Protein AF-A0A6A4HNC5-F1 (afdb_monomer_lite)

Sequence (186 aa):
MLSTILVDLNLSMVAWSNIDHGLARLWRSLRPVTAITIDMDDECFWYLPPGFVAQDLDKLLRGFKLPHLEFRCSQSPALANIFAIFIPNLPDPVCDISFELDAGPWPYEGWDDWDRVLIKRYERGLLNRVWFRCTSRMMSWDGSSSSSDRTPDRSILDRVRKLLPQSDKAGIIEVDHSRRFLEDRK

Secondary structure (DSSP, 8-state):
-PEEEEEE--TTS--GGGTHHHHHHHHHH--TTEEEEEE---GGGGGS-HHHHHHHHHHHTTT---SEEEEEE---TTHHHHHHHHGGGS-TT--EEEEEEESSPPP-SSHHHHHHHHHHHHHTTS--EEEEEEE-----SSS----TT----THHHHHHHHHSHHHHHTT-EEEE----------

Organism: NCBI:txid1447944

pLDDT: mean 78.74, std 16.85, range [33.0, 98.44]

Radius of gyration: 16.79 Å; chains: 1; bounding box: 38×47×40 Å

Structure (mmCIF, N/CA/C/O backbone):
data_AF-A0A6A4HNC5-F1
#
_entry.id   AF-A0A6A4HNC5-F1
#
loop_
_atom_site.group_PDB
_atom_site.id
_atom_site.type_symbol
_atom_site.label_atom_id
_atom_site.label_alt_id
_atom_site.label_comp_id
_atom_site.label_asym_id
_atom_site.label_entity_id
_atom_site.label_seq_id
_atom_site.pdbx_PDB_ins_code
_atom_site.Cartn_x
_atom_site.Cartn_y
_atom_site.Cartn_z
_atom_site.occupancy
_atom_site.B_iso_or_equiv
_atom_site.auth_seq_id
_atom_site.auth_comp_id
_atom_site.auth_asym_id
_atom_site.auth_atom_id
_atom_site.pdbx_PDB_model_num
ATOM 1 N N . MET A 1 1 ? -17.157 -13.965 7.088 1.00 53.44 1 MET A N 1
ATOM 2 C CA . MET A 1 1 ? -16.712 -13.768 5.692 1.00 53.44 1 MET A CA 1
ATOM 3 C C . MET A 1 1 ? -16.077 -12.395 5.589 1.00 53.44 1 MET A C 1
ATOM 5 O O . MET A 1 1 ? -16.758 -11.420 5.886 1.00 53.44 1 MET A O 1
ATOM 9 N N . LEU A 1 2 ? -14.791 -12.325 5.238 1.00 55.34 2 LEU A N 1
ATOM 10 C CA . LEU A 1 2 ? -14.164 -11.083 4.776 1.00 55.34 2 LEU A CA 1
ATOM 11 C C . LEU A 1 2 ? -14.765 -10.764 3.403 1.00 55.34 2 LEU A C 1
ATOM 13 O O . LEU A 1 2 ? -14.883 -11.660 2.570 1.00 55.34 2 LEU A O 1
ATOM 17 N N . SER A 1 3 ? -15.225 -9.535 3.202 1.00 74.56 3 SER A N 1
ATOM 18 C CA . SER A 1 3 ? -15.652 -9.060 1.883 1.00 74.56 3 SER A CA 1
ATOM 19 C C . SER A 1 3 ? -14.489 -8.273 1.295 1.00 74.56 3 SER A C 1
ATOM 21 O O . SER A 1 3 ? -13.996 -7.364 1.957 1.00 74.56 3 SER A O 1
ATOM 23 N N . THR A 1 4 ? -14.030 -8.630 0.100 1.00 75.94 4 THR A N 1
ATOM 24 C CA . THR A 1 4 ? -12.998 -7.870 -0.617 1.00 75.94 4 THR A CA 1
ATOM 25 C C . THR A 1 4 ? -13.671 -7.076 -1.722 1.00 75.94 4 THR A C 1
ATOM 27 O O . THR A 1 4 ? -14.456 -7.640 -2.485 1.00 75.94 4 THR A O 1
ATOM 30 N N . ILE A 1 5 ? -13.384 -5.779 -1.801 1.00 81.12 5 ILE A N 1
ATOM 31 C CA . ILE A 1 5 ? -13.810 -4.928 -2.912 1.00 81.12 5 ILE A CA 1
ATOM 32 C C . ILE A 1 5 ? -12.554 -4.516 -3.667 1.00 81.12 5 ILE A C 1
ATOM 34 O O . ILE A 1 5 ? -11.644 -3.917 -3.092 1.00 81.12 5 ILE A O 1
ATOM 38 N N . LEU A 1 6 ? -12.525 -4.857 -4.952 1.00 78.25 6 LEU A N 1
ATOM 39 C CA . LEU A 1 6 ? -11.514 -4.386 -5.885 1.00 78.25 6 LEU A CA 1
ATOM 40 C C . LEU A 1 6 ? -11.963 -3.038 -6.445 1.00 78.25 6 LEU A C 1
ATOM 42 O O . LEU A 1 6 ? -13.099 -2.901 -6.904 1.00 78.25 6 LEU A O 1
ATOM 46 N N . VAL A 1 7 ? -11.075 -2.057 -6.381 1.00 77.69 7 VAL A N 1
ATOM 47 C CA . VAL A 1 7 ? -11.296 -0.701 -6.868 1.00 77.69 7 VAL A CA 1
ATOM 48 C C . VAL A 1 7 ? -10.231 -0.432 -7.912 1.00 77.69 7 VAL A C 1
ATOM 50 O O . VAL A 1 7 ? -9.052 -0.312 -7.593 1.00 77.69 7 VAL A O 1
ATOM 53 N N . ASP A 1 8 ? -10.663 -0.390 -9.163 1.00 71.75 8 ASP A N 1
ATOM 54 C CA . ASP A 1 8 ? -9.805 -0.088 -10.301 1.00 71.75 8 ASP A CA 1
ATOM 55 C C . ASP A 1 8 ? -9.620 1.433 -10.405 1.00 71.75 8 ASP A C 1
ATOM 57 O O . ASP A 1 8 ? -10.605 2.173 -10.540 1.00 71.75 8 ASP A O 1
ATOM 61 N N . LEU A 1 9 ? -8.375 1.907 -10.289 1.00 66.06 9 LEU A N 1
ATOM 62 C CA . LEU A 1 9 ? -8.035 3.310 -10.514 1.00 66.06 9 LEU A CA 1
ATOM 63 C C . LEU A 1 9 ? -7.734 3.571 -11.982 1.00 66.06 9 LEU A C 1
ATOM 65 O O . LEU A 1 9 ? -6.616 3.916 -12.355 1.00 66.06 9 LEU A O 1
ATOM 69 N N . ASN A 1 10 ? -8.776 3.529 -12.803 1.00 64.50 10 ASN A N 1
ATOM 70 C CA . ASN A 1 10 ? -8.692 4.077 -14.146 1.00 64.50 10 ASN A CA 1
ATOM 71 C C . ASN A 1 10 ? -8.804 5.614 -14.092 1.00 64.50 10 ASN A C 1
ATOM 73 O O . ASN A 1 10 ? -9.893 6.192 -14.193 1.00 64.50 10 ASN A O 1
ATOM 77 N N . LEU A 1 11 ? -7.664 6.288 -13.903 1.00 58.53 11 LEU A N 1
ATOM 78 C CA . LEU A 1 11 ? -7.579 7.754 -13.881 1.00 58.53 11 LEU A CA 1
ATOM 79 C C . LEU A 1 11 ? -7.795 8.382 -15.265 1.00 58.53 11 LEU A C 1
ATOM 81 O O . LEU A 1 11 ? -8.093 9.574 -15.350 1.00 58.53 11 LEU A O 1
ATOM 85 N N . SER A 1 12 ? -7.680 7.600 -16.343 1.00 54.28 12 SER A N 1
ATOM 86 C CA . SER A 1 12 ? -7.845 8.098 -17.712 1.00 54.28 12 SER A CA 1
ATOM 87 C C . SER A 1 12 ? -9.303 8.425 -18.076 1.00 54.28 12 SER A C 1
ATOM 89 O O . SER A 1 12 ? -9.544 9.231 -18.975 1.00 54.28 12 SER A O 1
ATOM 91 N N . MET A 1 13 ? -10.291 7.852 -17.371 1.00 45.28 13 MET A N 1
ATOM 92 C CA . MET A 1 13 ? -11.705 7.939 -17.772 1.00 45.28 13 MET A CA 1
ATOM 93 C C . MET A 1 13 ? -12.579 8.894 -16.950 1.00 45.28 13 MET A C 1
ATOM 95 O O . MET A 1 13 ? -13.733 9.123 -17.320 1.00 45.28 13 MET A O 1
ATOM 99 N N . VAL A 1 14 ? -12.089 9.476 -15.853 1.00 49.44 14 VAL A N 1
ATOM 100 C CA . VAL A 1 14 ? -12.974 10.172 -14.910 1.00 49.44 14 VAL A CA 1
ATOM 101 C C . VAL A 1 14 ? -12.715 11.677 -14.859 1.00 49.44 14 VAL A C 1
ATOM 103 O O . VAL A 1 14 ? -11.801 12.162 -14.199 1.00 49.44 14 VAL A O 1
ATOM 106 N N . ALA A 1 15 ? -13.637 12.456 -15.428 1.00 53.56 15 ALA A N 1
ATOM 107 C CA . ALA A 1 15 ? -13.894 13.804 -14.934 1.00 53.56 15 ALA A CA 1
ATOM 108 C C . ALA A 1 15 ? -14.464 13.688 -13.504 1.00 53.56 15 ALA A C 1
ATOM 110 O O . ALA A 1 15 ? -15.639 13.371 -13.310 1.00 53.56 15 ALA A O 1
ATOM 111 N N . TRP A 1 16 ? -13.615 13.895 -12.491 1.00 57.25 16 TRP A N 1
ATOM 112 C CA . TRP A 1 16 ? -13.895 13.662 -11.061 1.00 57.25 16 TRP A CA 1
ATOM 113 C C . TRP A 1 16 ? -15.098 14.426 -10.482 1.00 57.25 16 TRP A C 1
ATOM 115 O O . TRP A 1 16 ? -15.498 14.183 -9.347 1.00 57.25 16 TRP A O 1
ATOM 125 N N . SER A 1 17 ? -15.726 15.321 -11.246 1.00 55.66 17 SER A N 1
ATOM 126 C CA . SER A 1 17 ? -16.802 16.195 -10.774 1.00 55.66 17 SER A CA 1
ATOM 127 C C . SER A 1 17 ? -18.067 15.464 -10.299 1.00 55.66 17 SER A C 1
ATOM 129 O O . SER A 1 17 ? -18.810 16.037 -9.510 1.00 55.66 17 SER A O 1
ATOM 131 N N . ASN A 1 18 ? -18.315 14.218 -10.730 1.00 51.84 18 ASN A N 1
ATOM 132 C CA . ASN A 1 18 ? -19.503 13.437 -10.333 1.00 51.84 18 ASN A CA 1
ATOM 133 C C . ASN A 1 18 ? -19.210 12.245 -9.400 1.00 51.84 18 ASN A C 1
ATOM 135 O O . ASN A 1 18 ? -20.143 11.588 -8.935 1.00 51.84 18 ASN A O 1
ATOM 139 N N . ILE A 1 19 ? -17.938 11.951 -9.114 1.00 61.19 19 ILE A N 1
ATOM 140 C CA . ILE A 1 19 ? -17.530 10.746 -8.370 1.00 61.19 19 ILE A CA 1
ATOM 141 C C . ILE A 1 19 ? -17.491 10.972 -6.852 1.00 61.19 19 ILE A C 1
ATOM 143 O O . ILE A 1 19 ? -17.782 10.044 -6.087 1.00 61.19 19 ILE A O 1
ATOM 147 N N . ASP A 1 20 ? -17.241 12.207 -6.410 1.00 63.28 20 ASP A N 1
ATOM 148 C CA . ASP A 1 20 ? -17.063 12.558 -4.995 1.00 63.28 20 ASP A CA 1
ATOM 149 C C . ASP A 1 20 ? -18.218 12.075 -4.096 1.00 63.28 20 ASP A C 1
ATOM 151 O O . ASP A 1 20 ? -17.996 11.597 -2.981 1.00 63.28 20 ASP A O 1
ATOM 155 N N . HIS A 1 21 ? -19.467 12.141 -4.570 1.00 65.31 21 HIS A N 1
ATOM 156 C CA . HIS A 1 21 ? -20.625 11.703 -3.783 1.00 65.31 21 HIS A CA 1
ATOM 157 C C . HIS A 1 21 ? -20.801 10.179 -3.740 1.00 65.31 21 HIS A C 1
ATOM 159 O O . HIS A 1 21 ? -21.227 9.644 -2.712 1.00 65.31 21 HIS A O 1
ATOM 165 N N . GLY A 1 22 ? -20.481 9.480 -4.832 1.00 73.94 22 GLY A N 1
ATOM 166 C CA . GLY A 1 22 ? -20.629 8.028 -4.938 1.00 73.94 22 GLY A CA 1
ATOM 167 C C . GLY A 1 22 ? -19.606 7.287 -4.082 1.00 73.94 22 GLY A C 1
ATOM 168 O O . GLY A 1 22 ? -19.983 6.449 -3.259 1.00 73.94 22 GLY A O 1
ATOM 169 N N . LEU A 1 23 ? -18.328 7.657 -4.202 1.00 78.00 23 LEU A N 1
ATOM 170 C CA . LEU A 1 23 ? -17.243 7.035 -3.440 1.00 78.00 23 LEU A CA 1
ATOM 171 C C . LEU A 1 23 ? -17.332 7.337 -1.948 1.00 78.00 23 LEU A C 1
ATOM 173 O O . LEU A 1 23 ? -17.256 6.423 -1.131 1.00 78.00 23 LEU A O 1
ATOM 177 N N . ALA A 1 24 ? -17.601 8.589 -1.567 1.00 77.19 24 ALA A N 1
ATOM 178 C CA . ALA A 1 24 ? -17.769 8.923 -0.156 1.00 77.19 24 ALA A CA 1
ATOM 179 C C . ALA A 1 24 ? -18.922 8.130 0.487 1.00 77.19 24 ALA A C 1
ATOM 181 O O . ALA A 1 24 ? -18.855 7.760 1.662 1.00 77.19 24 ALA A O 1
ATOM 182 N N . ARG A 1 25 ? -19.992 7.845 -0.272 1.00 80.69 25 ARG A N 1
ATOM 183 C CA . ARG A 1 25 ? -21.091 6.987 0.189 1.00 80.69 25 ARG A CA 1
ATOM 184 C C . ARG A 1 25 ? -20.669 5.520 0.273 1.00 80.69 25 ARG A C 1
ATOM 186 O O . ARG A 1 25 ? -21.015 4.876 1.263 1.00 80.69 25 ARG A O 1
ATOM 193 N N . LEU A 1 26 ? -19.909 5.023 -0.707 1.00 84.00 26 LEU A N 1
ATOM 194 C CA . LEU A 1 26 ? -19.330 3.680 -0.686 1.00 84.00 26 LEU A CA 1
ATOM 195 C C . LEU A 1 26 ? -18.493 3.483 0.580 1.00 84.00 26 LEU A C 1
ATOM 197 O O . LEU A 1 26 ? -18.823 2.607 1.376 1.00 84.00 26 LEU A O 1
ATOM 201 N N . TRP A 1 27 ? -17.509 4.348 0.837 1.00 86.94 27 TRP A N 1
ATOM 202 C CA . TRP A 1 27 ? -16.619 4.253 2.001 1.00 86.94 27 TRP A CA 1
ATOM 203 C C . TRP A 1 27 ? -17.355 4.245 3.333 1.00 86.94 27 TRP A C 1
ATOM 205 O O . TRP A 1 27 ? -17.020 3.463 4.219 1.00 86.94 27 TRP A O 1
ATOM 215 N N . ARG A 1 28 ? -18.411 5.054 3.466 1.00 82.88 28 ARG A N 1
ATOM 216 C CA . ARG A 1 28 ? -19.252 5.065 4.675 1.00 82.88 28 ARG A CA 1
ATOM 217 C C . ARG A 1 28 ? -20.061 3.784 4.865 1.00 82.88 28 ARG A C 1
ATOM 219 O O . ARG A 1 28 ? -20.447 3.493 5.992 1.00 82.88 28 ARG A O 1
ATOM 226 N N . SER A 1 29 ? -20.359 3.060 3.789 1.00 85.00 29 SER A N 1
ATOM 227 C CA . SER A 1 29 ? -21.134 1.815 3.840 1.00 85.00 29 SER A CA 1
ATOM 228 C C . SER A 1 29 ? -20.284 0.578 4.136 1.00 85.00 29 SER A C 1
ATOM 230 O O . SER A 1 29 ? -20.831 -0.477 4.466 1.00 85.00 29 SER A O 1
ATOM 232 N N . LEU A 1 30 ? -18.956 0.697 4.039 1.00 86.00 30 LEU A N 1
ATOM 233 C CA . LEU A 1 30 ? -18.055 -0.427 4.241 1.00 86.00 30 LEU A CA 1
ATOM 234 C C . LEU A 1 30 ? -17.974 -0.827 5.707 1.00 86.00 30 LEU A C 1
ATOM 236 O O . LEU A 1 30 ? -17.872 0.000 6.613 1.00 86.00 30 LEU A O 1
ATOM 240 N N . ARG A 1 31 ? -17.963 -2.138 5.938 1.00 84.81 31 ARG A N 1
ATOM 241 C CA . ARG A 1 31 ? -17.709 -2.689 7.268 1.00 84.81 31 ARG A CA 1
ATOM 242 C C . ARG A 1 31 ? -16.206 -2.645 7.559 1.00 84.81 31 ARG A C 1
ATOM 244 O O . ARG A 1 31 ? -15.432 -2.843 6.625 1.00 84.81 31 ARG A O 1
ATOM 251 N N . PRO A 1 32 ? -15.784 -2.523 8.830 1.00 79.62 32 PRO A N 1
ATOM 252 C CA . PRO A 1 32 ? -14.366 -2.540 9.214 1.00 79.62 32 PRO A CA 1
ATOM 253 C C . PRO A 1 32 ? -13.574 -3.760 8.721 1.00 79.62 32 PRO A C 1
ATOM 255 O O . PRO A 1 32 ? -12.367 -3.688 8.550 1.00 79.62 32 PRO A O 1
ATOM 258 N N . VAL A 1 33 ? -14.261 -4.878 8.481 1.00 79.38 33 VAL A N 1
ATOM 259 C CA . VAL A 1 33 ? -13.681 -6.138 7.987 1.00 79.38 33 VAL A CA 1
ATOM 260 C C . VAL A 1 33 ? -13.565 -6.208 6.458 1.00 79.38 33 VAL A C 1
ATOM 262 O O . VAL A 1 33 ? -13.293 -7.273 5.912 1.00 79.38 33 VAL A O 1
ATOM 265 N N . THR A 1 34 ? -13.855 -5.121 5.746 1.00 84.00 34 THR A N 1
ATOM 266 C CA . THR A 1 34 ? -13.777 -5.098 4.282 1.00 84.00 34 THR A CA 1
ATOM 267 C C . THR A 1 34 ? -12.329 -4.876 3.866 1.00 84.00 34 THR A C 1
ATOM 269 O O . THR A 1 34 ? -11.718 -3.908 4.308 1.00 84.00 34 THR A O 1
ATOM 272 N N . ALA A 1 35 ? -11.785 -5.746 3.020 1.00 83.12 35 ALA A N 1
ATOM 273 C CA . ALA A 1 35 ? -10.488 -5.513 2.392 1.00 83.12 35 ALA A CA 1
ATOM 274 C C . ALA A 1 35 ? -10.693 -4.668 1.131 1.00 83.12 35 ALA A C 1
ATOM 276 O O . ALA A 1 35 ? -11.553 -4.997 0.310 1.00 83.12 35 ALA A O 1
ATOM 277 N N . ILE A 1 36 ? -9.931 -3.584 0.994 1.00 86.69 36 ILE A N 1
ATOM 278 C CA . ILE A 1 36 ? -9.959 -2.721 -0.188 1.00 86.69 36 ILE A CA 1
ATOM 279 C C . ILE A 1 36 ? -8.642 -2.859 -0.918 1.00 86.69 36 ILE A C 1
ATOM 281 O O . ILE A 1 36 ? -7.601 -2.532 -0.353 1.00 86.69 36 ILE A O 1
ATOM 285 N N . THR A 1 37 ? -8.735 -3.329 -2.158 1.00 85.69 37 THR A N 1
ATOM 286 C CA . THR A 1 37 ? -7.606 -3.458 -3.071 1.00 85.69 37 THR A CA 1
ATOM 287 C C . THR A 1 37 ? -7.727 -2.385 -4.135 1.00 85.69 37 THR A C 1
ATOM 289 O O . THR A 1 37 ? -8.723 -2.346 -4.857 1.00 85.69 37 THR A O 1
ATOM 292 N N . ILE A 1 38 ? -6.727 -1.520 -4.219 1.00 83.19 38 ILE A N 1
ATOM 293 C CA . ILE A 1 38 ? -6.576 -0.529 -5.275 1.00 83.19 38 ILE A CA 1
ATOM 294 C C . ILE A 1 38 ? -5.712 -1.147 -6.370 1.00 83.19 38 ILE A C 1
ATOM 296 O O . ILE A 1 38 ? -4.550 -1.460 -6.113 1.00 83.19 38 ILE A O 1
ATOM 300 N N . ASP A 1 39 ? -6.279 -1.330 -7.560 1.00 82.81 39 ASP A N 1
ATOM 301 C CA . ASP A 1 39 ? -5.529 -1.767 -8.740 1.00 82.81 39 ASP A CA 1
ATOM 302 C C . ASP A 1 39 ? -4.867 -0.549 -9.405 1.00 82.81 39 ASP A C 1
ATOM 304 O O . ASP A 1 39 ? -5.543 0.441 -9.695 1.00 82.81 39 ASP A O 1
ATOM 308 N N . MET A 1 40 ? -3.544 -0.596 -9.566 1.00 76.56 40 MET A N 1
ATOM 309 C CA . MET A 1 40 ? -2.708 0.490 -10.095 1.00 76.56 40 MET A CA 1
ATOM 310 C C . MET A 1 40 ? -2.063 0.139 -11.443 1.00 76.56 40 MET A C 1
ATOM 312 O O . MET A 1 40 ? -1.116 0.804 -11.854 1.00 76.56 40 MET A O 1
ATOM 316 N N . ASP A 1 41 ? -2.554 -0.892 -12.131 1.00 74.12 41 ASP A N 1
ATOM 317 C CA . ASP A 1 41 ? -1.979 -1.387 -13.391 1.00 74.12 41 ASP A CA 1
ATOM 318 C C . ASP A 1 41 ? -2.242 -0.487 -14.619 1.00 74.12 41 ASP A C 1
ATOM 320 O O . ASP A 1 41 ? -1.823 -0.817 -15.727 1.00 74.12 41 ASP A O 1
ATOM 324 N N . ASP A 1 42 ? -2.891 0.671 -14.460 1.00 68.50 42 ASP A N 1
ATOM 325 C CA . ASP A 1 42 ? -3.126 1.611 -15.562 1.00 68.50 42 ASP A CA 1
ATOM 326 C C . ASP A 1 42 ? -1.828 2.338 -15.956 1.00 68.50 42 ASP A C 1
ATOM 328 O O . ASP A 1 42 ? -1.278 3.138 -15.193 1.00 68.50 42 ASP A O 1
ATOM 332 N N . GLU A 1 43 ? -1.348 2.098 -17.182 1.00 66.38 43 GLU A N 1
ATOM 333 C CA . GLU A 1 43 ? -0.141 2.731 -17.717 1.00 66.38 43 GLU A CA 1
ATOM 334 C C . GLU A 1 43 ? -0.198 4.264 -17.669 1.00 66.38 43 GLU A C 1
ATOM 336 O O . GLU A 1 43 ? 0.826 4.916 -17.453 1.00 66.38 43 GLU A O 1
ATOM 341 N N . CYS A 1 44 ? -1.391 4.855 -17.800 1.00 64.94 44 CYS A N 1
ATOM 342 C CA . CYS A 1 44 ? -1.568 6.305 -17.758 1.00 64.94 44 CYS A CA 1
ATOM 343 C C . CYS A 1 44 ? -1.217 6.895 -16.386 1.00 64.94 44 CYS A C 1
ATOM 345 O O . CYS A 1 44 ? -0.807 8.056 -16.304 1.00 64.94 44 CYS A O 1
ATOM 347 N N . PHE A 1 45 ? -1.335 6.102 -15.316 1.00 64.50 45 PHE A N 1
ATOM 348 C CA . PHE A 1 45 ? -1.054 6.535 -13.950 1.00 64.50 45 PHE A CA 1
ATOM 349 C C . PHE A 1 45 ? 0.418 6.942 -13.777 1.00 64.50 45 PHE A C 1
ATOM 351 O O . PHE A 1 45 ? 0.721 7.928 -13.102 1.00 64.50 45 PHE A O 1
ATOM 358 N N . TRP A 1 46 ? 1.340 6.232 -14.436 1.00 68.12 46 TRP A N 1
ATOM 359 C CA . TRP A 1 46 ? 2.787 6.424 -14.279 1.00 68.12 46 TRP A CA 1
ATOM 360 C C . TRP A 1 46 ? 3.314 7.732 -14.886 1.00 68.12 46 TRP A C 1
ATOM 362 O O . TRP A 1 46 ? 4.434 8.139 -14.573 1.00 68.12 46 TRP A O 1
ATOM 372 N N . TYR A 1 47 ? 2.524 8.399 -15.733 1.00 71.31 47 TYR A N 1
ATOM 373 C CA . TYR A 1 47 ? 2.932 9.608 -16.458 1.00 71.31 47 TYR A CA 1
ATOM 374 C C . TYR A 1 47 ? 2.329 10.902 -15.899 1.00 71.31 47 TYR A C 1
ATOM 376 O O . TYR A 1 47 ? 2.653 11.992 -16.381 1.00 71.31 47 TYR A O 1
ATOM 384 N N . LEU A 1 48 ? 1.450 10.817 -14.896 1.00 71.38 48 LEU A N 1
ATOM 385 C CA . LEU A 1 48 ? 0.812 12.000 -14.325 1.00 71.38 48 LEU A CA 1
ATOM 386 C C . LEU A 1 48 ? 1.795 12.810 -13.462 1.00 71.38 48 LEU A C 1
ATOM 388 O O . LEU A 1 48 ? 2.570 12.235 -12.693 1.00 71.38 48 LEU A O 1
ATOM 392 N N . PRO A 1 49 ? 1.755 14.157 -13.515 1.00 77.44 49 PRO A N 1
ATOM 393 C CA . PRO A 1 49 ? 2.580 14.968 -12.634 1.00 77.44 49 PRO A CA 1
ATOM 394 C C . PRO A 1 49 ? 2.207 14.732 -11.157 1.00 77.44 49 PRO A C 1
ATOM 396 O O . PRO A 1 49 ? 1.018 14.613 -10.844 1.00 77.44 49 PRO A O 1
ATOM 399 N N . PRO A 1 50 ? 3.175 14.778 -10.220 1.00 74.00 50 PRO A N 1
ATOM 400 C CA . PRO A 1 50 ? 2.948 14.476 -8.802 1.00 74.00 50 PRO A CA 1
ATOM 401 C C . PRO A 1 50 ? 1.772 15.221 -8.155 1.00 74.00 50 PRO A C 1
ATOM 403 O O . PRO A 1 50 ? 1.036 14.660 -7.345 1.00 74.00 50 PRO A O 1
ATOM 406 N N . GLY A 1 51 ? 1.574 16.490 -8.529 1.00 75.69 51 GLY A N 1
ATOM 407 C CA . GLY A 1 51 ? 0.491 17.319 -7.999 1.00 75.69 51 GLY A CA 1
ATOM 408 C C . GLY A 1 51 ? -0.907 16.842 -8.401 1.00 75.69 51 GLY A C 1
ATOM 409 O O . GLY A 1 51 ? -1.834 16.974 -7.607 1.00 75.69 51 GLY A O 1
ATOM 410 N N . PHE A 1 52 ? -1.059 16.255 -9.593 1.00 77.81 52 PHE A N 1
ATOM 411 C CA . PHE A 1 52 ? -2.335 15.690 -10.042 1.00 77.81 52 PHE A CA 1
ATOM 412 C C . PHE A 1 52 ? -2.641 14.390 -9.302 1.00 77.81 52 PHE A C 1
ATOM 414 O O . PHE A 1 52 ? -3.740 14.234 -8.774 1.00 77.81 52 PHE A O 1
ATOM 421 N N . VAL A 1 53 ? -1.636 13.520 -9.161 1.00 75.00 53 VAL A N 1
ATOM 422 C CA . VAL A 1 53 ? -1.761 12.253 -8.426 1.00 75.00 53 VAL A CA 1
ATOM 423 C C . VAL A 1 53 ? -2.222 12.495 -6.987 1.00 75.00 53 VAL A C 1
ATOM 425 O O . VAL A 1 53 ? -3.153 11.846 -6.518 1.00 75.00 53 VAL A O 1
ATOM 428 N N . ALA A 1 54 ? -1.630 13.471 -6.291 1.00 78.12 54 ALA A N 1
ATOM 429 C CA . ALA A 1 54 ? -2.009 13.791 -4.915 1.00 78.12 54 ALA A CA 1
ATOM 430 C C . ALA A 1 54 ? -3.452 14.319 -4.788 1.00 78.12 54 ALA A C 1
ATOM 432 O O . ALA A 1 54 ? -4.162 13.954 -3.851 1.00 78.12 54 ALA A O 1
ATOM 433 N N . GLN A 1 55 ? -3.902 15.164 -5.723 1.00 80.38 55 GLN A N 1
ATOM 434 C CA . GLN A 1 55 ? -5.259 15.724 -5.695 1.00 80.38 55 GLN A CA 1
ATOM 435 C C . GLN A 1 55 ? -6.333 14.676 -5.975 1.00 80.38 55 GLN A C 1
ATOM 437 O O . GLN A 1 55 ? -7.371 14.661 -5.313 1.00 80.38 55 GLN A O 1
ATOM 442 N N . ASP A 1 56 ? -6.102 13.812 -6.957 1.00 78.38 56 ASP A N 1
ATOM 443 C CA . ASP A 1 56 ? -7.050 12.756 -7.299 1.00 78.38 56 ASP A CA 1
ATOM 444 C C . ASP A 1 56 ? -7.095 11.688 -6.211 1.00 78.38 56 ASP A C 1
ATOM 446 O O . ASP A 1 56 ? -8.163 11.171 -5.880 1.00 78.38 56 ASP A O 1
ATOM 450 N N . LEU A 1 57 ? -5.968 11.458 -5.541 1.00 77.62 57 LEU A N 1
ATOM 451 C CA . LEU A 1 57 ? -5.935 10.600 -4.376 1.00 77.62 57 LEU A CA 1
ATOM 452 C C . LEU A 1 57 ? -6.745 11.142 -3.190 1.00 77.62 57 LEU A C 1
ATOM 454 O O . LEU A 1 57 ? -7.492 10.386 -2.564 1.00 77.62 57 LEU A O 1
ATOM 458 N N . ASP A 1 58 ? -6.620 12.434 -2.873 1.00 82.44 58 ASP A N 1
ATOM 459 C CA . ASP A 1 58 ? -7.410 13.050 -1.798 1.00 82.44 58 ASP A CA 1
ATOM 460 C C . ASP A 1 58 ? -8.912 12.865 -2.046 1.00 82.44 58 ASP A C 1
ATOM 462 O O . ASP A 1 58 ? -9.663 12.481 -1.146 1.00 82.44 58 ASP A O 1
ATOM 466 N N . LYS A 1 59 ? -9.349 13.061 -3.296 1.00 82.12 59 LYS A N 1
ATOM 467 C CA . LYS A 1 59 ? -10.742 12.826 -3.691 1.00 82.12 59 LYS A CA 1
ATOM 468 C C . LYS A 1 59 ? -11.121 11.354 -3.558 1.00 82.12 59 LYS A C 1
ATOM 470 O O . LYS A 1 59 ? -12.169 11.059 -2.981 1.00 82.12 59 LYS A O 1
ATOM 475 N N . LEU A 1 60 ? -10.271 10.440 -4.039 1.00 82.44 60 LEU A N 1
ATOM 476 C CA . LEU A 1 60 ? -10.502 8.996 -3.967 1.00 82.44 60 LEU A CA 1
ATOM 477 C C . LEU A 1 60 ? -10.745 8.552 -2.531 1.00 82.44 60 LEU A C 1
ATOM 479 O O . LEU A 1 60 ? -11.714 7.852 -2.256 1.00 82.44 60 LEU A O 1
ATOM 483 N N . LEU A 1 61 ? -9.859 8.949 -1.621 1.00 87.12 61 LEU A N 1
ATOM 484 C CA . LEU A 1 61 ? -9.846 8.477 -0.240 1.00 87.12 61 LEU A CA 1
ATOM 485 C C . LEU A 1 61 ? -10.688 9.349 0.696 1.00 87.12 61 LEU A C 1
ATOM 487 O O . LEU A 1 61 ? -10.724 9.111 1.908 1.00 87.12 61 LEU A O 1
ATOM 491 N N . ARG A 1 62 ? -11.423 10.329 0.161 1.00 86.44 62 ARG A N 1
ATOM 492 C CA . ARG A 1 62 ? -12.273 11.212 0.956 1.00 86.44 62 ARG A CA 1
ATOM 493 C C . ARG A 1 62 ? -13.344 10.420 1.703 1.00 86.44 62 ARG A C 1
ATOM 495 O O . ARG A 1 62 ? -14.325 9.942 1.137 1.00 86.44 62 ARG A O 1
ATOM 502 N N . GLY A 1 63 ? -13.200 10.347 3.025 1.00 87.00 63 GLY A N 1
ATOM 503 C CA . GLY A 1 63 ? -14.118 9.614 3.899 1.00 87.00 63 GLY A CA 1
ATOM 504 C C . GLY A 1 63 ? -13.787 8.130 4.069 1.00 87.00 63 GLY A C 1
ATOM 505 O O . GLY A 1 63 ? -14.589 7.417 4.675 1.00 87.00 63 GLY A O 1
ATOM 506 N N . PHE A 1 64 ? -12.626 7.679 3.587 1.00 90.12 64 PHE A N 1
ATOM 507 C CA . PHE A 1 64 ? -12.079 6.361 3.886 1.00 90.12 64 PHE A CA 1
ATOM 508 C C . PHE A 1 64 ? -11.745 6.246 5.381 1.00 90.12 64 PHE A C 1
ATOM 510 O O . PHE A 1 64 ? -11.163 7.154 5.976 1.00 90.12 64 PHE A O 1
ATOM 517 N N . LYS A 1 65 ? -12.159 5.140 6.011 1.00 91.38 65 LYS A N 1
ATOM 518 C CA . LYS A 1 65 ? -12.041 4.924 7.469 1.00 91.38 65 LYS A CA 1
ATOM 519 C C . LYS A 1 65 ? -11.499 3.551 7.852 1.00 91.38 65 LYS A C 1
ATOM 521 O O . LYS A 1 65 ? -11.496 3.211 9.033 1.00 91.38 65 LYS A O 1
ATOM 526 N N . LEU A 1 66 ? -11.122 2.735 6.873 1.00 91.50 66 LEU A N 1
ATOM 527 C CA . LEU A 1 66 ? -10.643 1.389 7.153 1.00 91.50 66 LEU A CA 1
ATOM 528 C C . LEU A 1 66 ? -9.173 1.441 7.579 1.00 91.50 66 LEU A C 1
ATOM 530 O O . LEU A 1 66 ? -8.430 2.282 7.073 1.00 91.50 66 LEU A O 1
ATOM 534 N N . PRO A 1 67 ? -8.754 0.558 8.500 1.00 93.81 67 PRO A N 1
ATOM 535 C CA . PRO A 1 67 ? -7.378 0.545 8.973 1.00 93.81 67 PRO A CA 1
ATOM 536 C C . PRO A 1 67 ? -6.404 -0.003 7.935 1.00 93.81 67 PRO A C 1
ATOM 538 O O . PRO A 1 67 ? -5.239 0.382 7.922 1.00 93.81 67 PRO A O 1
ATOM 541 N N . HIS A 1 68 ? -6.901 -0.888 7.069 1.00 93.31 68 HIS A N 1
ATOM 542 C CA . HIS A 1 68 ? -6.114 -1.612 6.091 1.00 93.31 68 HIS A CA 1
ATOM 543 C C . HIS A 1 68 ? -6.414 -1.143 4.671 1.00 93.31 68 HIS A C 1
ATOM 545 O O . HIS A 1 68 ? -7.584 -1.040 4.285 1.00 93.31 68 HIS A O 1
ATOM 551 N N . LEU A 1 69 ? -5.357 -0.934 3.894 1.00 93.12 69 LEU A N 1
ATOM 552 C CA . LEU A 1 69 ? -5.434 -0.683 2.463 1.00 93.12 69 LEU A CA 1
ATOM 553 C C . LEU A 1 69 ? -4.429 -1.565 1.728 1.00 93.12 69 LEU A C 1
ATOM 555 O O . LEU A 1 69 ? -3.275 -1.687 2.138 1.00 93.12 69 LEU A O 1
ATOM 559 N N . GLU A 1 70 ? -4.885 -2.176 0.646 1.00 92.88 70 GLU A N 1
ATOM 560 C CA . GLU A 1 70 ? -4.081 -3.036 -0.204 1.00 92.88 70 GLU A CA 1
ATOM 561 C C . GLU A 1 70 ? -3.895 -2.377 -1.569 1.00 92.88 70 GLU A C 1
ATOM 563 O O . GLU A 1 70 ? -4.852 -1.897 -2.173 1.00 92.88 70 GLU A O 1
ATOM 568 N N . PHE A 1 71 ? -2.666 -2.376 -2.062 1.00 90.56 71 PHE A N 1
ATOM 569 C CA . PHE A 1 71 ? -2.320 -1.967 -3.413 1.00 90.56 71 PHE A CA 1
ATOM 570 C C . PHE A 1 71 ? -1.967 -3.192 -4.218 1.00 90.56 71 PHE A C 1
ATOM 572 O O . PHE A 1 71 ? -1.185 -4.031 -3.773 1.00 90.56 71 PHE A O 1
ATOM 579 N N . ARG A 1 72 ? -2.525 -3.274 -5.414 1.00 87.94 72 ARG A N 1
ATOM 580 C CA . ARG A 1 72 ? -2.141 -4.247 -6.414 1.00 87.94 72 ARG A CA 1
ATOM 581 C C . ARG A 1 72 ? -1.505 -3.494 -7.564 1.00 87.94 72 ARG A C 1
ATOM 583 O O . ARG A 1 72 ? -2.095 -2.557 -8.089 1.00 87.94 72 ARG A O 1
ATOM 590 N N . CYS A 1 73 ? -0.269 -3.855 -7.862 1.00 83.44 73 CYS A N 1
ATOM 591 C CA . CYS A 1 73 ? 0.556 -3.088 -8.772 1.00 83.44 73 CYS A CA 1
ATOM 592 C C . CYS A 1 73 ? 1.544 -3.987 -9.512 1.00 83.44 73 CYS A C 1
ATOM 594 O O . CYS A 1 73 ? 2.326 -4.739 -8.920 1.00 83.44 73 CYS A O 1
ATOM 596 N N . SER A 1 74 ? 1.543 -3.811 -10.821 1.00 79.69 74 SER A N 1
ATOM 597 C CA . SER A 1 74 ? 2.557 -4.247 -11.752 1.00 79.69 74 SER A CA 1
ATOM 598 C C . SER A 1 74 ? 3.852 -3.514 -11.458 1.00 79.69 74 SER A C 1
ATOM 600 O O . SER A 1 74 ? 3.892 -2.403 -10.915 1.00 79.69 74 SER A O 1
ATOM 602 N N . GLN A 1 7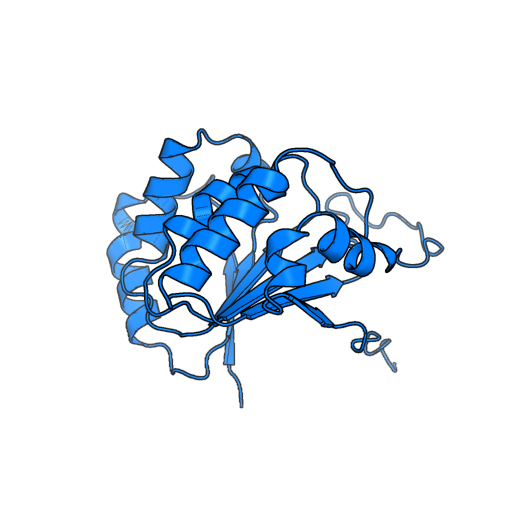5 ? 4.954 -4.137 -11.841 1.00 76.25 75 GLN A N 1
ATOM 603 C CA . GLN A 1 75 ? 6.244 -3.490 -11.714 1.00 76.25 75 GLN A CA 1
ATOM 604 C C . GLN A 1 75 ? 6.371 -2.357 -12.731 1.00 76.25 75 GLN A C 1
ATOM 606 O O . GLN A 1 75 ? 6.301 -2.581 -13.936 1.00 76.25 75 GLN A O 1
ATOM 611 N N . SER A 1 76 ? 6.612 -1.147 -12.233 1.00 77.19 76 SER A N 1
ATOM 612 C CA . SER A 1 76 ? 6.834 0.046 -13.047 1.00 77.19 76 SER A CA 1
ATOM 613 C C . SER A 1 76 ? 8.009 0.855 -12.496 1.00 77.19 76 SER A C 1
ATOM 615 O O . SER A 1 76 ? 8.125 0.985 -11.273 1.00 77.19 76 SER A O 1
ATOM 617 N N . PRO A 1 77 ? 8.866 1.452 -13.353 1.00 75.62 77 PRO A N 1
ATOM 618 C CA . PRO A 1 77 ? 9.897 2.412 -12.941 1.00 75.62 77 PRO A CA 1
ATOM 619 C C . PRO A 1 77 ? 9.402 3.545 -12.050 1.00 75.62 77 PRO A C 1
ATOM 621 O O . PRO A 1 77 ? 10.154 4.048 -11.222 1.00 75.62 77 PRO A O 1
ATOM 624 N N . ALA A 1 78 ? 8.131 3.914 -12.175 1.00 81.25 78 ALA A N 1
ATOM 625 C CA . ALA A 1 78 ? 7.536 4.989 -11.399 1.00 81.25 78 ALA A CA 1
ATOM 626 C C . ALA A 1 78 ? 6.907 4.525 -10.069 1.00 81.25 78 ALA A C 1
ATOM 628 O O . ALA A 1 78 ? 6.466 5.373 -9.294 1.00 81.25 78 ALA A O 1
ATOM 629 N N . LEU A 1 79 ? 6.897 3.219 -9.768 1.00 84.50 79 LEU A N 1
ATOM 630 C CA . LEU A 1 79 ? 6.216 2.645 -8.600 1.00 84.50 79 LEU A CA 1
ATOM 631 C C . LEU A 1 79 ? 6.645 3.293 -7.278 1.00 84.50 79 LEU A C 1
ATOM 633 O O . LEU A 1 79 ? 5.808 3.798 -6.529 1.00 84.50 79 LEU A O 1
ATOM 637 N N . ALA A 1 80 ? 7.952 3.317 -7.010 1.00 88.31 80 ALA A N 1
ATOM 638 C CA . ALA A 1 80 ? 8.481 3.859 -5.763 1.00 88.31 80 ALA A CA 1
ATOM 639 C C . ALA A 1 80 ? 8.201 5.365 -5.629 1.00 88.31 80 ALA A C 1
ATOM 641 O O . ALA A 1 80 ? 7.760 5.821 -4.576 1.00 88.31 80 ALA A O 1
ATOM 642 N N . ASN A 1 81 ? 8.364 6.122 -6.719 1.00 86.69 81 ASN A N 1
ATOM 643 C CA . ASN A 1 81 ? 8.070 7.558 -6.754 1.00 86.69 81 ASN A CA 1
ATOM 644 C C . ASN A 1 81 ? 6.596 7.848 -6.454 1.00 86.69 81 ASN A C 1
ATOM 646 O O . ASN A 1 81 ? 6.267 8.782 -5.724 1.00 86.69 81 ASN A O 1
ATOM 650 N N . ILE A 1 82 ? 5.698 7.027 -6.987 1.00 85.62 82 ILE A N 1
ATOM 651 C CA . ILE A 1 82 ? 4.268 7.165 -6.744 1.00 85.62 82 ILE A CA 1
ATOM 652 C C . ILE A 1 82 ? 3.919 6.885 -5.298 1.00 85.62 82 ILE A C 1
ATOM 654 O O . ILE A 1 82 ? 3.210 7.685 -4.692 1.00 85.62 82 ILE A O 1
ATOM 658 N N . PHE A 1 83 ? 4.448 5.818 -4.703 1.00 90.44 83 PHE A N 1
ATOM 659 C CA . PHE A 1 83 ? 4.181 5.563 -3.293 1.00 90.44 83 PHE A CA 1
ATOM 660 C C . PHE A 1 83 ? 4.848 6.591 -2.377 1.00 90.44 83 PHE A C 1
ATOM 662 O O . PHE A 1 83 ? 4.260 6.951 -1.355 1.00 90.44 83 PHE A O 1
ATOM 669 N N . ALA A 1 84 ? 5.979 7.176 -2.779 1.00 92.00 84 ALA A N 1
ATOM 670 C CA . ALA A 1 84 ? 6.553 8.328 -2.090 1.00 92.00 84 ALA A CA 1
ATOM 671 C C . ALA A 1 84 ? 5.578 9.526 -2.031 1.00 92.00 84 ALA A C 1
ATOM 673 O O . ALA A 1 84 ? 5.539 10.248 -1.035 1.00 92.00 84 ALA A O 1
ATOM 674 N N . ILE A 1 85 ? 4.733 9.710 -3.051 1.00 88.44 85 ILE A N 1
ATOM 675 C CA . ILE A 1 85 ? 3.684 10.745 -3.082 1.00 88.44 85 ILE A CA 1
ATOM 676 C C . ILE A 1 85 ? 2.417 10.281 -2.350 1.00 88.44 85 ILE A C 1
ATOM 678 O O . ILE A 1 85 ? 1.767 11.065 -1.656 1.00 88.44 85 ILE A O 1
ATOM 682 N N . PHE A 1 86 ? 2.056 9.010 -2.491 1.00 87.25 86 PHE A N 1
ATOM 683 C CA . PHE A 1 86 ? 0.792 8.451 -2.018 1.00 87.25 86 PHE A CA 1
ATOM 684 C C . PHE A 1 86 ? 0.742 8.327 -0.494 1.00 87.25 86 PHE A C 1
ATOM 686 O O . PHE A 1 86 ? -0.194 8.787 0.159 1.00 87.25 86 PHE A O 1
ATOM 693 N N . ILE A 1 87 ? 1.777 7.721 0.089 1.00 93.56 87 ILE A N 1
ATOM 694 C CA . ILE A 1 87 ? 1.825 7.333 1.502 1.00 93.56 87 ILE A CA 1
ATOM 695 C C . ILE A 1 87 ? 1.667 8.524 2.465 1.00 93.56 87 ILE A C 1
ATOM 697 O O . ILE A 1 87 ? 0.922 8.397 3.447 1.00 93.56 87 ILE A O 1
ATOM 701 N N . PRO A 1 88 ? 2.290 9.696 2.226 1.00 92.50 88 PRO A N 1
ATOM 702 C CA . PRO A 1 88 ? 2.074 10.872 3.068 1.00 92.50 88 PRO A CA 1
ATOM 703 C C . PRO A 1 88 ? 0.623 11.359 3.107 1.00 92.50 88 PRO A C 1
ATOM 705 O O . PRO A 1 88 ? 0.213 11.918 4.123 1.00 92.50 88 PRO A O 1
ATOM 708 N N . ASN A 1 89 ? -0.126 11.155 2.020 1.00 90.44 89 ASN A N 1
ATOM 709 C CA . ASN A 1 89 ? -1.485 11.669 1.827 1.00 90.44 89 ASN A CA 1
ATOM 710 C C . ASN A 1 89 ? -2.575 10.659 2.214 1.00 90.44 89 ASN A C 1
ATOM 712 O O . ASN A 1 89 ? -3.763 10.961 2.128 1.00 90.44 89 ASN A O 1
ATOM 716 N N . LEU A 1 90 ? -2.191 9.462 2.665 1.00 92.62 90 LEU A N 1
ATOM 717 C CA . LEU A 1 90 ? -3.137 8.483 3.180 1.00 92.62 90 LEU A CA 1
ATOM 718 C C . LEU A 1 90 ? -3.894 9.024 4.405 1.00 92.62 90 LEU A C 1
ATOM 720 O O . LEU A 1 90 ? -3.244 9.541 5.324 1.00 92.62 90 LEU A O 1
ATOM 724 N N . PRO A 1 91 ? -5.223 8.824 4.485 1.00 93.31 91 PRO A N 1
ATOM 725 C CA . PRO A 1 91 ? -6.011 9.184 5.658 1.00 93.31 91 PRO A CA 1
ATOM 726 C C . PRO A 1 91 ? -5.444 8.577 6.942 1.00 93.31 91 PRO A C 1
ATOM 728 O O . PRO A 1 91 ? -4.958 7.446 6.931 1.00 93.31 91 PRO A O 1
ATOM 731 N N . ASP A 1 92 ? -5.550 9.297 8.057 1.00 95.56 92 ASP A N 1
ATOM 732 C CA . ASP A 1 92 ? -5.025 8.865 9.362 1.00 95.56 92 ASP A CA 1
ATOM 733 C C . ASP A 1 92 ? -5.467 7.457 9.803 1.00 95.56 92 ASP A C 1
ATOM 735 O O . ASP A 1 92 ? -4.636 6.742 10.362 1.00 95.56 92 ASP A O 1
ATOM 739 N N . PRO A 1 93 ? -6.712 6.996 9.541 1.00 94.69 93 PRO A N 1
ATOM 740 C CA . PRO A 1 93 ? -7.108 5.639 9.899 1.00 94.69 93 PRO A CA 1
ATOM 741 C C . PRO A 1 93 ? -6.263 4.551 9.233 1.00 94.69 93 PRO A C 1
ATOM 743 O O . PRO A 1 93 ? -6.153 3.476 9.807 1.00 94.69 93 PRO A O 1
ATOM 746 N N . VAL A 1 94 ? -5.677 4.810 8.056 1.00 94.75 94 VAL A N 1
ATOM 747 C CA . VAL A 1 94 ? -4.885 3.827 7.305 1.00 94.75 94 VAL A CA 1
ATOM 748 C C . VAL A 1 94 ? -3.537 3.631 7.988 1.00 94.75 94 VAL A C 1
ATOM 750 O O . VAL A 1 94 ? -2.585 4.373 7.738 1.00 94.75 94 VAL A O 1
ATOM 753 N N . CYS A 1 95 ? -3.478 2.633 8.863 1.00 95.94 95 CYS A N 1
ATOM 754 C CA . CYS A 1 95 ? -2.304 2.284 9.656 1.00 95.94 95 CYS A CA 1
ATOM 755 C C . CYS A 1 95 ? -1.654 0.967 9.218 1.00 95.94 95 CYS A C 1
ATOM 757 O O . CYS A 1 95 ? -0.547 0.658 9.646 1.00 95.94 95 CYS A O 1
ATOM 759 N N . ASP A 1 96 ? -2.314 0.219 8.341 1.00 96.19 96 ASP A N 1
ATOM 760 C CA . ASP A 1 96 ? -1.894 -1.083 7.849 1.00 96.19 96 ASP A CA 1
ATOM 761 C C . ASP A 1 96 ? -1.901 -1.045 6.313 1.00 96.19 96 ASP A C 1
ATOM 763 O O . ASP A 1 96 ? -2.946 -0.812 5.704 1.00 96.19 96 ASP A O 1
ATOM 767 N N . ILE A 1 97 ? -0.753 -1.274 5.668 1.00 96.06 97 ILE A N 1
ATOM 768 C CA . ILE A 1 97 ? -0.635 -1.152 4.204 1.00 96.06 97 ILE A CA 1
ATOM 769 C C . ILE A 1 97 ? -0.073 -2.431 3.606 1.00 96.06 97 ILE A C 1
ATOM 771 O O . ILE A 1 97 ? 0.988 -2.878 4.024 1.00 96.06 97 ILE A O 1
ATOM 775 N N . SER A 1 98 ? -0.737 -3.013 2.611 1.00 94.88 98 SER A N 1
ATOM 776 C CA . SER A 1 98 ? -0.202 -4.165 1.881 1.00 94.88 98 SER A CA 1
ATOM 777 C C . SER A 1 98 ? 0.032 -3.860 0.404 1.00 94.88 98 SER A C 1
ATOM 779 O O . SER A 1 98 ? -0.716 -3.111 -0.214 1.00 94.88 98 SER A O 1
ATOM 781 N N . PHE A 1 99 ? 1.081 -4.454 -0.155 1.00 93.12 99 PHE A N 1
ATOM 782 C CA . PHE A 1 99 ? 1.454 -4.361 -1.560 1.00 93.12 99 PHE A CA 1
ATOM 783 C C . PHE A 1 99 ? 1.492 -5.759 -2.163 1.00 93.12 99 PHE A C 1
ATOM 785 O O . PHE A 1 99 ? 2.271 -6.611 -1.730 1.00 93.12 99 PHE A O 1
ATOM 792 N N . GLU A 1 100 ? 0.657 -5.989 -3.169 1.00 91.00 100 GLU A N 1
ATOM 793 C CA . GLU A 1 100 ? 0.758 -7.108 -4.093 1.00 91.00 100 GLU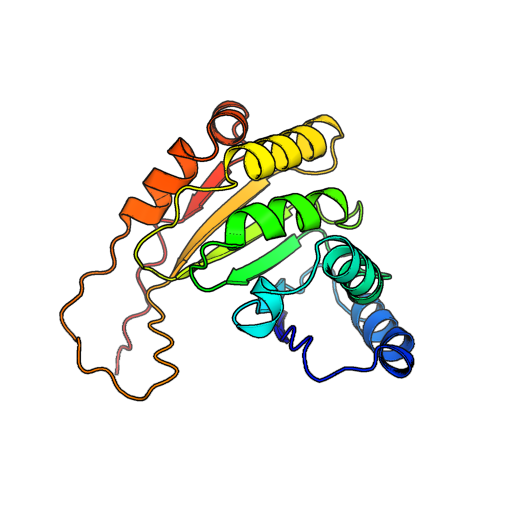 A CA 1
ATOM 794 C C . GLU A 1 100 ? 1.557 -6.681 -5.318 1.00 91.00 100 GLU A C 1
ATOM 796 O O . GLU A 1 100 ? 1.130 -5.809 -6.074 1.00 91.00 100 GLU A O 1
ATOM 801 N N . LEU A 1 101 ? 2.718 -7.309 -5.482 1.00 87.38 101 LEU A N 1
ATOM 802 C CA . LEU A 1 101 ? 3.687 -7.004 -6.523 1.00 87.38 101 LEU A CA 1
ATOM 803 C C . LEU A 1 101 ? 3.789 -8.168 -7.50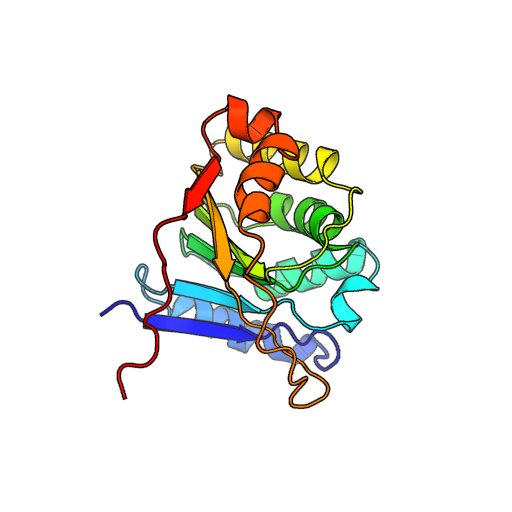4 1.00 87.38 101 LEU A C 1
ATOM 805 O O . LEU A 1 101 ? 3.981 -9.318 -7.092 1.00 87.38 101 LEU A O 1
ATOM 809 N N . ASP A 1 102 ? 3.750 -7.869 -8.795 1.00 82.50 102 ASP A N 1
ATOM 810 C CA . ASP A 1 102 ? 3.992 -8.885 -9.816 1.00 82.50 102 ASP A CA 1
ATOM 811 C C . ASP A 1 102 ? 5.457 -9.344 -9.828 1.00 82.50 102 ASP A C 1
ATOM 813 O O . ASP A 1 102 ? 6.384 -8.591 -9.515 1.00 82.50 102 ASP A O 1
ATOM 817 N N . ALA A 1 103 ? 5.687 -10.609 -10.182 1.00 73.44 103 ALA A N 1
ATOM 818 C CA . ALA A 1 103 ? 7.026 -11.172 -10.340 1.00 73.44 103 ALA A CA 1
ATOM 819 C C . ALA A 1 103 ? 7.668 -10.716 -11.668 1.00 73.44 103 ALA A C 1
ATOM 821 O O . ALA A 1 103 ? 7.272 -11.161 -12.743 1.00 73.44 103 ALA A O 1
ATOM 822 N N . GLY A 1 104 ? 8.697 -9.870 -11.600 1.00 70.75 104 GLY A N 1
ATOM 823 C CA . GLY A 1 104 ? 9.377 -9.302 -12.770 1.00 70.75 104 GLY A CA 1
ATOM 824 C C . GLY A 1 104 ? 10.702 -8.577 -12.455 1.00 70.75 104 GLY A C 1
ATOM 825 O O . GLY A 1 104 ? 11.153 -8.581 -11.299 1.00 70.75 104 GLY A O 1
ATOM 826 N N . PRO A 1 105 ? 11.343 -7.969 -13.474 1.00 66.81 105 PRO A N 1
ATOM 827 C CA . PRO A 1 105 ? 12.556 -7.167 -13.328 1.00 66.81 105 PRO A CA 1
ATOM 828 C C . PRO A 1 105 ? 12.293 -5.783 -12.710 1.00 66.81 105 PRO A C 1
ATOM 830 O O . PRO A 1 105 ? 11.495 -4.995 -13.209 1.00 66.81 105 PRO A O 1
ATOM 833 N N . TRP A 1 106 ? 13.053 -5.458 -11.662 1.00 68.62 106 TRP A N 1
ATOM 834 C CA . TRP A 1 106 ? 12.826 -4.262 -10.857 1.00 68.62 106 TRP A CA 1
ATOM 835 C C . TRP A 1 106 ? 13.583 -3.020 -11.328 1.00 68.62 106 TRP A C 1
ATOM 837 O O . TRP A 1 106 ? 14.783 -3.102 -11.602 1.00 68.62 106 TRP A O 1
ATOM 847 N N . PRO A 1 107 ? 12.928 -1.853 -11.299 1.00 68.12 107 PRO A N 1
ATOM 848 C CA . PRO A 1 107 ? 13.587 -0.561 -11.395 1.00 68.12 107 PRO A CA 1
ATOM 849 C C . PRO A 1 107 ? 14.213 -0.141 -10.055 1.00 68.12 107 PRO A C 1
ATOM 851 O O . PRO A 1 107 ? 13.677 -0.414 -8.978 1.00 68.12 107 PRO A O 1
ATOM 854 N N . TYR A 1 108 ? 15.353 0.547 -10.131 1.00 69.88 108 TYR A N 1
ATOM 855 C CA . TYR A 1 108 ? 16.197 0.881 -8.976 1.00 69.88 108 TYR A CA 1
ATOM 856 C C . TYR A 1 108 ? 15.961 2.283 -8.391 1.00 69.88 108 TYR A C 1
ATOM 858 O O . TYR A 1 108 ? 16.567 2.626 -7.381 1.00 69.88 108 TYR A O 1
ATOM 866 N N . GLU A 1 109 ? 15.106 3.104 -8.996 1.00 80.69 109 GLU A N 1
ATOM 867 C CA . GLU A 1 109 ? 14.978 4.525 -8.645 1.00 80.69 109 GLU A CA 1
ATOM 868 C C . GLU A 1 109 ? 13.814 4.794 -7.675 1.00 80.69 109 GLU A C 1
ATOM 870 O O . GLU A 1 109 ? 12.814 4.080 -7.676 1.00 80.69 109 GLU A O 1
ATOM 875 N N . GLY A 1 110 ? 13.944 5.829 -6.836 1.00 84.31 110 GLY A N 1
ATOM 876 C CA . GLY A 1 110 ? 12.856 6.343 -5.983 1.00 84.31 110 GLY A CA 1
ATOM 877 C C . GLY A 1 110 ? 12.625 5.625 -4.647 1.00 84.31 110 GLY A C 1
ATOM 878 O O . GLY A 1 110 ? 11.816 6.077 -3.837 1.00 84.31 110 GLY A O 1
ATOM 879 N N . TRP A 1 111 ? 13.335 4.528 -4.381 1.00 91.50 111 TRP A N 1
ATOM 880 C CA . TRP A 1 111 ? 13.157 3.720 -3.167 1.00 91.50 111 TRP A CA 1
ATOM 881 C C . TRP A 1 111 ? 13.511 4.447 -1.876 1.00 91.50 111 TRP A C 1
ATOM 883 O O . TRP A 1 111 ? 12.791 4.306 -0.892 1.00 91.50 111 TRP A O 1
ATOM 893 N N . ASP A 1 112 ? 14.560 5.268 -1.893 1.00 94.75 112 ASP A N 1
ATOM 894 C CA . ASP A 1 112 ? 14.981 6.033 -0.716 1.00 94.75 112 ASP A CA 1
ATOM 895 C C . ASP A 1 112 ? 13.887 6.999 -0.245 1.00 94.75 112 ASP A C 1
ATOM 897 O O . ASP A 1 112 ? 13.670 7.177 0.956 1.00 94.75 112 ASP A O 1
ATOM 901 N N . ASP A 1 113 ? 13.168 7.620 -1.183 1.00 94.81 113 ASP A N 1
ATOM 902 C CA . ASP A 1 113 ? 12.075 8.528 -0.850 1.00 94.81 113 ASP A CA 1
ATOM 903 C C . ASP A 1 113 ? 10.840 7.769 -0.376 1.00 94.81 113 ASP A C 1
ATOM 905 O O . ASP A 1 113 ? 10.193 8.210 0.578 1.00 94.81 113 ASP A O 1
ATOM 909 N N . TRP A 1 114 ? 10.556 6.598 -0.954 1.00 94.94 114 TRP A N 1
ATOM 910 C CA . TRP A 1 114 ? 9.512 5.712 -0.443 1.00 94.94 114 TRP A CA 1
ATOM 911 C C . TRP A 1 114 ? 9.811 5.262 0.999 1.00 94.94 114 TRP A C 1
ATOM 913 O O . TRP A 1 114 ? 8.966 5.415 1.884 1.00 94.94 114 TRP A O 1
ATOM 923 N N . ASP A 1 115 ? 11.031 4.799 1.272 1.00 97.31 115 ASP A N 1
ATOM 924 C CA . ASP A 1 115 ? 11.476 4.397 2.610 1.00 97.31 115 ASP A CA 1
ATOM 925 C C . ASP A 1 115 ? 11.338 5.552 3.613 1.00 97.31 115 ASP A C 1
ATOM 927 O O . ASP A 1 115 ? 10.760 5.406 4.694 1.00 97.31 115 ASP A O 1
ATOM 931 N N . ARG A 1 116 ? 11.774 6.754 3.216 1.00 97.94 116 ARG A N 1
ATOM 932 C CA . ARG A 1 116 ? 11.680 7.963 4.041 1.00 97.94 116 ARG A CA 1
ATOM 933 C C . ARG A 1 116 ? 10.240 8.306 4.412 1.00 97.94 116 ARG A C 1
ATOM 935 O O . ARG A 1 116 ? 9.984 8.698 5.553 1.00 97.94 116 ARG A O 1
ATOM 942 N N . VAL A 1 117 ? 9.291 8.204 3.478 1.00 97.31 117 VAL A N 1
ATOM 943 C CA . VAL A 1 117 ? 7.891 8.543 3.782 1.00 97.31 117 VAL A CA 1
ATOM 944 C C . VAL A 1 117 ? 7.201 7.488 4.636 1.00 97.31 117 VAL A C 1
ATOM 946 O O . VAL A 1 117 ? 6.368 7.859 5.467 1.00 97.31 117 VAL A O 1
ATOM 949 N N . LEU A 1 118 ? 7.566 6.210 4.491 1.00 97.81 118 LEU A N 1
ATOM 950 C CA . LEU A 1 118 ? 7.089 5.139 5.367 1.00 97.81 118 LEU A CA 1
ATOM 951 C C . LEU A 1 118 ? 7.546 5.389 6.805 1.00 97.81 118 LEU A C 1
ATOM 953 O O . LEU A 1 118 ? 6.710 5.443 7.708 1.00 97.81 118 LEU A O 1
ATOM 957 N N . ILE A 1 119 ? 8.840 5.655 7.002 1.00 98.44 119 ILE A N 1
ATOM 958 C CA . ILE A 1 119 ? 9.398 5.987 8.317 1.00 98.44 119 ILE A CA 1
ATOM 959 C C . ILE A 1 119 ? 8.748 7.229 8.908 1.00 98.44 119 ILE A C 1
ATOM 961 O O . ILE A 1 119 ? 8.264 7.186 10.035 1.00 98.44 119 ILE A O 1
ATOM 965 N N . LYS A 1 120 ? 8.640 8.317 8.143 1.00 98.31 120 LYS A N 1
ATOM 966 C CA . LYS A 1 120 ? 8.008 9.546 8.635 1.00 98.31 120 LYS A CA 1
ATOM 967 C C . LYS A 1 120 ? 6.557 9.315 9.066 1.00 98.31 120 LYS A C 1
ATOM 969 O O . LYS A 1 120 ? 6.081 9.949 10.007 1.00 98.31 120 LYS A O 1
ATOM 974 N N . ARG A 1 121 ? 5.819 8.441 8.374 1.00 97.94 121 ARG A N 1
ATOM 975 C CA . ARG A 1 121 ? 4.445 8.084 8.752 1.00 97.94 121 ARG A CA 1
ATOM 976 C C . ARG A 1 121 ? 4.414 7.209 10.012 1.00 97.94 121 ARG A C 1
ATOM 978 O O . ARG A 1 121 ? 3.577 7.450 10.881 1.00 97.94 121 ARG A O 1
ATOM 985 N N . TYR A 1 122 ? 5.337 6.257 10.127 1.00 98.38 122 TYR A N 1
ATOM 986 C CA . TYR A 1 122 ? 5.517 5.408 11.306 1.00 98.38 122 TYR A CA 1
ATOM 987 C C . TYR A 1 122 ? 5.869 6.218 12.560 1.00 98.38 122 TYR A C 1
ATOM 989 O O . TYR A 1 122 ? 5.200 6.090 13.581 1.00 98.38 122 TYR A O 1
ATOM 997 N N . GLU A 1 123 ? 6.829 7.139 12.472 1.00 98.12 123 GLU A N 1
ATOM 998 C CA . GLU A 1 123 ? 7.239 8.012 13.583 1.00 98.12 123 GLU A CA 1
ATOM 999 C C . GLU A 1 123 ? 6.106 8.921 14.085 1.00 98.12 123 GLU A C 1
ATOM 1001 O O . GLU A 1 123 ? 6.089 9.326 15.246 1.00 98.12 123 GLU A O 1
ATOM 1006 N N . ARG A 1 124 ? 5.123 9.220 13.227 1.00 97.94 124 ARG A N 1
ATOM 1007 C CA . ARG A 1 124 ? 3.903 9.955 13.596 1.00 97.94 124 ARG A CA 1
ATOM 1008 C C . ARG A 1 124 ? 2.841 9.082 14.276 1.00 97.94 124 ARG A C 1
ATOM 1010 O O . ARG A 1 124 ? 1.801 9.612 14.654 1.00 97.94 124 ARG A O 1
ATOM 1017 N N . GLY A 1 125 ? 3.057 7.772 14.391 1.00 97.56 125 GLY A N 1
ATOM 1018 C CA . GLY A 1 125 ? 2.069 6.816 14.897 1.00 97.56 125 GLY A CA 1
ATOM 1019 C C . GLY A 1 125 ? 0.904 6.557 13.934 1.00 97.56 125 GLY A C 1
ATOM 1020 O O . GLY A 1 125 ? -0.156 6.119 14.370 1.00 97.56 125 GLY A O 1
ATOM 1021 N N . LEU A 1 126 ? 1.074 6.856 12.638 1.00 97.50 126 LEU A N 1
ATOM 1022 C CA . LEU A 1 126 ? 0.040 6.702 11.599 1.00 97.50 126 LEU A CA 1
ATOM 1023 C C . LEU A 1 126 ? 0.247 5.466 10.715 1.00 97.50 126 LEU A C 1
ATOM 1025 O O . LEU A 1 126 ? -0.482 5.256 9.749 1.00 97.50 126 LEU A O 1
ATOM 1029 N N . LEU A 1 127 ? 1.278 4.681 10.998 1.00 98.25 127 LEU A N 1
ATOM 1030 C CA . LEU A 1 127 ? 1.592 3.433 10.322 1.00 98.25 127 LEU A CA 1
ATOM 1031 C C . LEU A 1 127 ? 2.055 2.451 11.392 1.00 98.25 127 LEU A C 1
ATOM 1033 O O . LEU A 1 127 ? 2.839 2.826 12.255 1.00 98.25 127 LEU A O 1
ATOM 1037 N N . ASN A 1 128 ? 1.570 1.219 11.328 1.00 97.75 128 ASN A N 1
ATOM 1038 C CA . ASN A 1 128 ? 1.981 0.126 12.199 1.00 97.75 128 ASN A CA 1
ATOM 1039 C C . ASN A 1 128 ? 2.875 -0.849 11.438 1.00 97.75 128 ASN A C 1
ATOM 1041 O O . ASN A 1 128 ? 3.898 -1.286 11.954 1.00 97.75 128 ASN A O 1
ATOM 1045 N N . ARG A 1 129 ? 2.46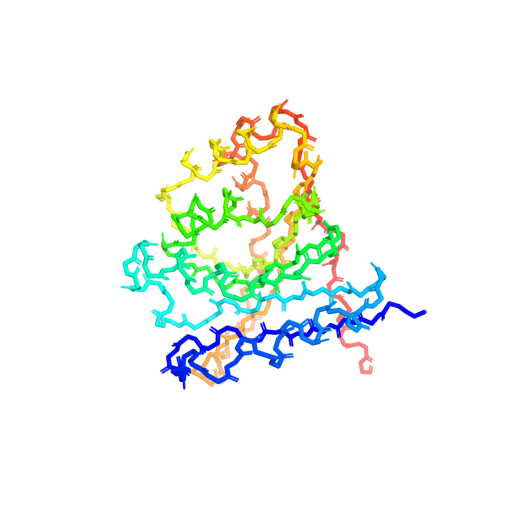3 -1.205 10.217 1.00 97.00 129 ARG A N 1
ATOM 1046 C CA . ARG A 1 129 ? 3.078 -2.279 9.436 1.00 97.00 129 ARG A CA 1
ATOM 1047 C C . ARG A 1 129 ? 2.805 -2.139 7.948 1.00 97.00 129 ARG A C 1
ATOM 1049 O O . ARG A 1 129 ? 1.788 -1.583 7.521 1.00 97.00 129 ARG A O 1
ATOM 1056 N N . VAL A 1 130 ? 3.733 -2.692 7.183 1.00 97.00 130 VAL A N 1
ATOM 1057 C CA . VAL A 1 130 ? 3.719 -2.759 5.732 1.00 97.00 130 VAL A CA 1
ATOM 1058 C C . VAL A 1 130 ? 3.960 -4.199 5.313 1.00 97.00 130 VAL A C 1
ATOM 1060 O O . VAL A 1 130 ? 4.981 -4.778 5.677 1.00 97.00 130 VAL A O 1
ATOM 1063 N N . TRP A 1 131 ? 3.056 -4.768 4.520 1.00 95.75 131 TRP A N 1
ATOM 1064 C CA . TRP A 1 131 ? 3.242 -6.104 3.961 1.00 95.75 131 TRP A CA 1
ATOM 1065 C C . TRP A 1 131 ? 3.595 -6.054 2.498 1.00 95.75 131 TRP A C 1
ATOM 1067 O O . TRP A 1 131 ? 2.937 -5.372 1.716 1.00 95.75 131 TRP A O 1
ATOM 1077 N N . PHE A 1 132 ? 4.547 -6.888 2.116 1.00 93.81 132 PHE A N 1
ATOM 1078 C CA . PHE A 1 132 ? 4.826 -7.172 0.723 1.00 93.81 132 PHE A CA 1
ATOM 1079 C C . PHE A 1 132 ? 4.506 -8.625 0.429 1.00 93.81 132 PHE A C 1
ATOM 1081 O O . PHE A 1 132 ? 4.984 -9.546 1.098 1.00 93.81 132 PHE A O 1
ATOM 1088 N N . ARG A 1 133 ? 3.697 -8.824 -0.606 1.00 90.88 133 ARG A N 1
ATOM 1089 C CA . ARG A 1 133 ? 3.432 -10.129 -1.193 1.00 90.88 133 ARG A CA 1
ATOM 1090 C C . ARG A 1 133 ? 3.748 -10.074 -2.672 1.00 90.88 133 ARG A C 1
ATOM 1092 O O . ARG A 1 133 ? 3.582 -9.045 -3.319 1.00 90.88 133 ARG A O 1
ATOM 1099 N N . CYS A 1 134 ? 4.205 -11.197 -3.197 1.00 86.19 134 CYS A N 1
ATOM 1100 C CA . CYS A 1 134 ? 4.474 -11.329 -4.615 1.00 86.19 134 CYS A CA 1
ATOM 1101 C C . CYS A 1 134 ? 3.491 -12.317 -5.221 1.00 86.19 134 CYS A C 1
ATOM 1103 O O . CYS A 1 134 ? 3.331 -13.424 -4.693 1.00 86.19 134 CYS A O 1
ATOM 1105 N N . THR A 1 135 ? 2.856 -11.933 -6.325 1.00 80.12 135 THR A N 1
ATOM 1106 C CA . THR A 1 135 ? 2.056 -12.852 -7.123 1.00 80.12 135 THR A CA 1
ATOM 1107 C C . THR A 1 135 ? 2.683 -13.078 -8.497 1.00 80.12 135 THR A C 1
ATOM 1109 O O . THR A 1 135 ? 3.348 -12.227 -9.073 1.00 80.12 135 THR A O 1
ATOM 1112 N N . SER A 1 136 ? 2.539 -14.295 -9.021 1.00 67.75 136 SER A N 1
ATOM 1113 C CA . SER A 1 136 ? 2.991 -14.683 -10.352 1.00 67.75 136 SER A CA 1
ATOM 1114 C C . SER A 1 136 ? 1.935 -14.377 -11.409 1.00 67.75 136 SER A C 1
ATOM 1116 O O . SER A 1 136 ? 1.872 -15.086 -12.414 1.00 67.75 136 SER A O 1
ATOM 1118 N N . ARG A 1 137 ? 1.050 -13.398 -11.177 1.00 60.59 137 ARG A N 1
ATOM 1119 C CA . ARG A 1 137 ? 0.132 -12.967 -12.225 1.00 60.59 137 ARG A CA 1
ATOM 1120 C C . ARG A 1 137 ? 0.987 -12.330 -13.316 1.00 60.59 137 ARG A C 1
ATOM 1122 O O . ARG A 1 137 ? 1.300 -11.156 -13.275 1.00 60.59 137 ARG A O 1
ATOM 1129 N N . MET A 1 138 ? 1.364 -13.117 -14.319 1.00 51.91 138 MET A N 1
ATOM 1130 C CA . MET A 1 138 ? 1.636 -12.564 -15.636 1.00 51.91 138 MET A CA 1
ATOM 1131 C C . MET A 1 138 ? 0.284 -12.074 -16.158 1.00 51.91 138 MET A C 1
ATOM 1133 O O . MET A 1 138 ? -0.423 -12.812 -16.841 1.00 51.91 138 MET A O 1
ATOM 1137 N N . MET A 1 139 ? -0.120 -10.856 -15.791 1.00 46.88 139 MET A N 1
ATOM 1138 C CA . MET A 1 139 ? -1.088 -10.104 -16.586 1.00 46.88 139 MET A CA 1
ATOM 1139 C C . ME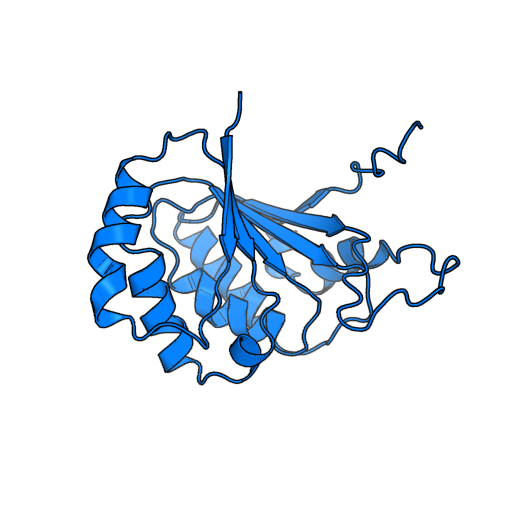T A 1 139 ? -0.377 -9.772 -17.905 1.00 46.88 139 MET A C 1
ATOM 1141 O O . MET A 1 139 ? 0.178 -8.697 -18.087 1.00 46.88 139 MET A O 1
ATOM 1145 N N . SER A 1 140 ? -0.301 -10.737 -18.825 1.00 44.28 140 SER A N 1
ATOM 1146 C CA . SER A 1 140 ? 0.030 -10.430 -20.211 1.00 44.28 140 SER A CA 1
ATOM 1147 C C . SER A 1 140 ? -1.177 -9.698 -20.787 1.00 44.28 140 SER A C 1
ATOM 1149 O O . SER A 1 140 ? -2.159 -10.336 -21.173 1.00 44.28 140 SER A O 1
ATOM 1151 N N . TRP A 1 141 ? -1.130 -8.367 -20.802 1.00 49.75 141 TRP A N 1
ATOM 1152 C CA . TRP A 1 141 ? -2.147 -7.565 -21.486 1.00 49.75 141 TRP A CA 1
ATOM 1153 C C . TRP A 1 141 ? -2.204 -7.935 -22.984 1.00 49.75 141 TRP A C 1
ATOM 1155 O O . TRP A 1 141 ? -3.277 -7.976 -23.584 1.00 49.75 141 TRP A O 1
ATOM 1165 N N . ASP A 1 142 ? -1.068 -8.378 -23.534 1.00 43.25 142 ASP A N 1
ATOM 1166 C CA . ASP A 1 142 ? -0.889 -8.770 -24.933 1.00 43.25 142 ASP A CA 1
ATOM 1167 C C . ASP A 1 142 ? -1.001 -10.285 -25.157 1.00 43.25 142 ASP A C 1
ATOM 1169 O O . ASP A 1 142 ? -0.069 -10.941 -25.623 1.00 43.25 142 ASP A O 1
ATOM 1173 N N . GLY A 1 143 ? -2.156 -10.864 -24.828 1.00 45.12 143 GLY A N 1
ATOM 1174 C CA . GLY A 1 143 ? -2.466 -12.254 -25.171 1.00 45.12 143 GLY A CA 1
ATOM 1175 C C . GLY A 1 143 ? -1.538 -13.288 -24.524 1.00 45.12 143 GLY A C 1
ATOM 1176 O O . GLY A 1 143 ? -0.589 -12.978 -23.814 1.00 45.12 143 GLY A O 1
ATOM 1177 N N . SER A 1 144 ? -1.852 -14.564 -24.726 1.00 41.50 144 SER A N 1
ATOM 1178 C CA . SER A 1 144 ? -1.149 -15.687 -24.106 1.00 41.50 144 SER A CA 1
ATOM 1179 C C . SER A 1 144 ? 0.323 -15.740 -24.533 1.00 41.50 144 SER A C 1
ATOM 1181 O O . SER A 1 144 ? 0.687 -16.454 -25.466 1.00 41.50 144 SER A O 1
ATOM 1183 N N . SER A 1 145 ? 1.194 -15.009 -23.837 1.00 45.00 145 SER A N 1
ATOM 1184 C CA . SER A 1 145 ? 2.630 -15.232 -23.914 1.00 45.00 145 SER A CA 1
ATOM 1185 C C . SER A 1 145 ? 2.895 -16.596 -23.292 1.00 45.00 145 SER A C 1
ATOM 1187 O O . SER A 1 145 ? 2.913 -16.764 -22.073 1.00 45.00 145 SER A O 1
ATOM 1189 N N . SER A 1 146 ? 3.036 -17.591 -24.166 1.00 41.75 146 SER A N 1
ATOM 1190 C CA . SER A 1 146 ? 3.379 -18.984 -23.878 1.00 41.75 146 SER A CA 1
ATOM 1191 C C . SER A 1 146 ? 4.820 -19.117 -23.360 1.00 41.75 146 SER A C 1
ATOM 1193 O O . SER A 1 146 ? 5.612 -19.907 -23.865 1.00 41.75 146 SER A O 1
ATOM 1195 N N . SER A 1 147 ? 5.182 -18.333 -22.349 1.00 48.38 147 SER A N 1
ATOM 1196 C CA . SER A 1 147 ? 6.412 -18.481 -21.579 1.00 48.38 147 SER A CA 1
ATOM 1197 C C . SER A 1 147 ? 6.078 -19.257 -20.302 1.00 48.38 147 SER A C 1
ATOM 1199 O O . SER A 1 147 ? 6.104 -18.704 -19.202 1.00 48.38 147 SER A O 1
ATOM 1201 N N . SER A 1 148 ? 5.747 -20.542 -20.449 1.00 46.88 148 SER A N 1
ATOM 1202 C CA . SER A 1 148 ? 5.401 -21.454 -19.347 1.00 46.88 148 SER A CA 1
ATOM 1203 C C . SER A 1 148 ? 6.544 -21.737 -18.363 1.00 46.88 148 SER A C 1
ATOM 1205 O O . SER A 1 148 ? 6.303 -22.346 -17.327 1.00 46.88 148 SER A O 1
ATOM 1207 N N . ASP A 1 149 ? 7.771 -21.287 -18.649 1.00 53.47 149 ASP A N 1
ATOM 1208 C CA . ASP A 1 149 ? 8.972 -21.793 -17.966 1.00 53.47 149 ASP A CA 1
ATOM 120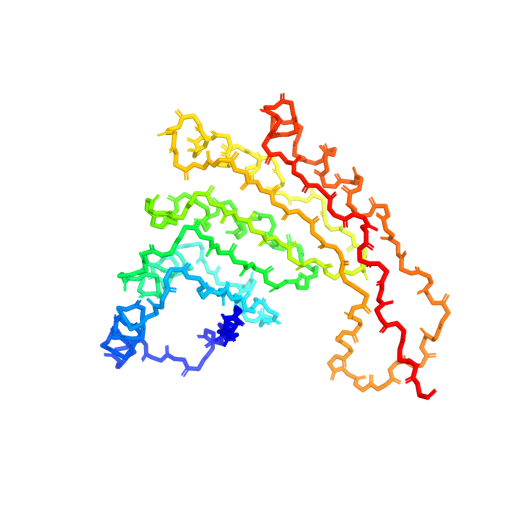9 C C . ASP A 1 149 ? 9.686 -20.760 -17.082 1.00 53.47 149 ASP A C 1
ATOM 1211 O O . ASP A 1 149 ? 10.722 -21.054 -16.478 1.00 53.47 149 ASP A O 1
ATOM 1215 N N . ARG A 1 150 ? 9.156 -19.537 -16.951 1.00 58.22 150 ARG A N 1
ATOM 1216 C CA . ARG A 1 150 ? 9.739 -18.566 -16.015 1.00 58.22 150 ARG A CA 1
ATOM 1217 C C . ARG A 1 150 ? 9.296 -18.897 -14.596 1.00 58.22 150 ARG A C 1
ATOM 1219 O O . ARG A 1 150 ? 8.207 -18.534 -14.164 1.00 58.22 150 ARG A O 1
ATOM 1226 N N . THR A 1 151 ? 10.178 -19.577 -13.864 1.00 63.66 151 THR A N 1
ATOM 1227 C CA . THR A 1 151 ? 10.044 -19.731 -12.411 1.00 63.66 151 THR A CA 1
ATOM 1228 C C . THR A 1 151 ? 9.884 -18.334 -11.799 1.00 63.66 151 THR A C 1
ATOM 1230 O O . THR A 1 151 ? 10.747 -17.488 -12.045 1.00 63.66 151 THR A O 1
ATOM 1233 N N . PRO A 1 152 ? 8.810 -18.060 -11.034 1.00 65.00 152 PRO A N 1
ATOM 1234 C CA . PRO A 1 152 ? 8.609 -16.753 -10.421 1.00 65.00 152 PRO A CA 1
ATOM 1235 C C . PRO A 1 152 ? 9.826 -16.376 -9.571 1.00 65.00 152 PRO A C 1
ATOM 1237 O O . PRO A 1 152 ? 10.158 -17.087 -8.618 1.00 65.00 152 PRO A O 1
ATOM 1240 N N . ASP A 1 153 ? 10.498 -15.274 -9.912 1.00 70.44 153 ASP A N 1
ATOM 1241 C CA . ASP A 1 153 ? 11.649 -14.786 -9.154 1.00 70.44 153 ASP A CA 1
ATOM 1242 C C . ASP A 1 153 ? 11.173 -14.179 -7.830 1.00 70.44 153 ASP A C 1
ATOM 1244 O O . ASP A 1 153 ? 10.879 -12.990 -7.724 1.00 70.44 153 ASP A O 1
ATOM 1248 N N . ARG A 1 154 ? 11.099 -15.023 -6.796 1.00 69.44 154 ARG A N 1
ATOM 1249 C CA . ARG A 1 154 ? 10.696 -14.621 -5.442 1.00 69.44 154 ARG A CA 1
ATOM 1250 C C . ARG A 1 154 ? 11.765 -13.817 -4.698 1.00 69.44 154 ARG A C 1
ATOM 1252 O O . ARG A 1 154 ? 11.459 -13.292 -3.628 1.00 69.44 154 ARG A O 1
ATOM 1259 N N . SER A 1 155 ? 12.965 -13.645 -5.264 1.00 82.88 155 SER A N 1
ATOM 1260 C CA . SER A 1 155 ? 13.988 -12.771 -4.668 1.00 82.88 155 SER A CA 1
ATOM 1261 C C . SER A 1 155 ? 13.553 -11.304 -4.632 1.00 82.88 155 SER A C 1
ATOM 1263 O O . SER A 1 155 ? 14.121 -10.515 -3.888 1.00 82.88 155 SER A O 1
ATOM 1265 N N . ILE A 1 156 ? 12.509 -10.944 -5.384 1.00 82.62 156 ILE A N 1
ATOM 1266 C CA . ILE A 1 156 ? 11.749 -9.697 -5.268 1.00 82.62 156 ILE A CA 1
ATOM 1267 C C . ILE A 1 156 ? 11.468 -9.284 -3.825 1.00 82.62 156 ILE A C 1
ATOM 1269 O O . ILE A 1 156 ? 11.765 -8.164 -3.425 1.00 82.62 156 ILE A O 1
ATOM 1273 N N . LEU A 1 157 ? 10.945 -10.211 -3.034 1.00 88.19 157 LEU A N 1
ATOM 1274 C CA . LEU A 1 157 ? 10.572 -9.964 -1.653 1.00 88.19 157 LEU A CA 1
ATOM 1275 C C . LEU A 1 157 ? 11.803 -9.698 -0.771 1.00 88.19 157 LEU A C 1
ATOM 1277 O O . LEU A 1 157 ? 11.787 -8.798 0.067 1.00 88.19 157 LEU A O 1
ATOM 1281 N N . ASP A 1 158 ? 12.907 -10.402 -1.030 1.00 89.56 158 ASP A N 1
ATOM 1282 C CA . ASP A 1 158 ? 14.186 -10.161 -0.355 1.00 89.56 158 ASP A CA 1
ATOM 1283 C C . ASP A 1 158 ? 14.819 -8.826 -0.781 1.00 89.56 158 ASP A C 1
ATOM 1285 O O . ASP A 1 158 ? 15.496 -8.167 0.012 1.00 89.56 158 ASP A O 1
ATOM 1289 N N . ARG A 1 159 ? 14.614 -8.409 -2.038 1.00 89.25 159 ARG A N 1
ATOM 1290 C CA . ARG A 1 159 ? 15.097 -7.124 -2.561 1.00 89.25 159 ARG A CA 1
ATOM 1291 C C . ARG A 1 159 ? 14.360 -5.955 -1.932 1.00 89.25 159 ARG A C 1
ATOM 1293 O O . ARG A 1 159 ? 15.029 -5.001 -1.558 1.00 89.25 159 ARG A O 1
ATOM 1300 N N . VAL A 1 160 ? 13.039 -6.037 -1.751 1.00 90.31 160 VAL A N 1
ATOM 1301 C CA . VAL A 1 160 ? 12.259 -4.964 -1.108 1.00 90.31 160 VAL A CA 1
ATOM 1302 C C . VAL A 1 160 ? 12.839 -4.607 0.261 1.00 90.31 160 VAL A C 1
ATOM 1304 O O . VAL A 1 160 ? 13.040 -3.433 0.550 1.00 90.31 160 VAL A O 1
ATOM 1307 N N . ARG A 1 161 ? 13.217 -5.603 1.072 1.00 92.69 161 ARG A N 1
ATOM 1308 C CA . ARG A 1 161 ? 13.844 -5.355 2.385 1.00 92.69 161 ARG A CA 1
ATOM 1309 C C . ARG A 1 161 ? 15.173 -4.605 2.272 1.00 92.69 161 ARG A C 1
ATOM 1311 O O . ARG A 1 161 ? 15.461 -3.735 3.083 1.00 92.69 161 ARG A O 1
ATOM 1318 N N . LYS A 1 162 ? 15.974 -4.911 1.246 1.00 93.50 162 LYS A N 1
ATOM 1319 C CA . LYS A 1 162 ? 17.244 -4.213 0.973 1.00 93.50 162 LYS A CA 1
ATOM 1320 C C . LYS A 1 162 ? 17.035 -2.795 0.439 1.00 93.50 162 LYS A C 1
ATOM 1322 O O . LYS A 1 162 ? 17.887 -1.945 0.670 1.00 93.50 162 LYS A O 1
ATOM 1327 N N . LEU A 1 163 ? 15.944 -2.571 -0.290 1.00 92.69 163 LEU A N 1
ATOM 1328 C CA . LEU A 1 163 ? 15.586 -1.286 -0.893 1.00 92.69 163 LEU A CA 1
ATOM 1329 C C . LEU A 1 163 ? 14.876 -0.344 0.089 1.00 92.69 163 LEU A C 1
ATOM 1331 O O . LEU A 1 163 ? 14.869 0.858 -0.134 1.00 92.69 163 LEU A O 1
ATOM 1335 N N . LEU A 1 164 ? 14.321 -0.873 1.181 1.00 95.25 164 LEU A N 1
ATOM 1336 C CA . LEU A 1 164 ? 13.675 -0.108 2.250 1.00 95.25 164 LEU A CA 1
ATOM 1337 C C . LEU A 1 164 ? 14.410 -0.311 3.590 1.00 95.25 164 LEU A C 1
ATOM 1339 O O . LEU A 1 164 ? 13.835 -0.840 4.549 1.00 95.25 164 LEU A O 1
ATOM 1343 N N . PRO A 1 165 ? 15.709 0.036 3.664 1.00 97.12 165 PRO A N 1
ATOM 1344 C CA . PRO A 1 165 ? 16.563 -0.353 4.779 1.00 97.12 165 PRO A CA 1
ATOM 1345 C C . PRO A 1 165 ? 16.140 0.265 6.115 1.00 97.12 165 PRO A C 1
ATOM 1347 O O . PRO A 1 165 ? 16.318 -0.365 7.159 1.00 97.12 165 PRO A O 1
ATOM 1350 N N . GLN A 1 166 ? 15.597 1.487 6.127 1.00 98.12 166 GLN A N 1
ATOM 1351 C CA . GLN A 1 166 ? 15.165 2.117 7.374 1.00 98.12 166 GLN A CA 1
ATOM 1352 C C . GLN A 1 166 ? 13.886 1.464 7.886 1.00 98.12 166 GLN A C 1
ATOM 1354 O O . GLN A 1 166 ? 13.810 1.128 9.067 1.00 98.12 166 GLN A O 1
ATOM 1359 N N . SER A 1 167 ? 12.914 1.239 7.002 1.00 97.75 167 SER A N 1
ATOM 1360 C CA . SER A 1 167 ? 11.660 0.557 7.327 1.00 97.75 167 SER A CA 1
ATOM 1361 C C . SER A 1 167 ? 11.896 -0.884 7.796 1.00 97.75 167 SER A C 1
ATOM 1363 O O . SER A 1 167 ? 11.292 -1.321 8.777 1.00 97.75 167 SER A O 1
ATOM 1365 N N . ASP A 1 168 ? 12.824 -1.615 7.168 1.00 97.69 168 ASP A N 1
ATOM 1366 C CA . ASP A 1 168 ? 13.218 -2.954 7.624 1.00 97.69 168 ASP A CA 1
ATOM 1367 C C . ASP A 1 168 ? 13.868 -2.899 9.014 1.00 97.69 168 ASP A C 1
ATOM 1369 O O . ASP A 1 168 ? 13.472 -3.632 9.921 1.00 97.69 168 ASP A O 1
ATOM 1373 N N . LYS A 1 169 ? 14.796 -1.956 9.233 1.00 98.00 169 LYS A N 1
ATOM 1374 C CA . LYS A 1 169 ? 15.438 -1.744 10.540 1.00 98.00 169 LYS A CA 1
ATOM 1375 C C . LYS A 1 169 ? 14.444 -1.342 11.634 1.00 98.00 169 LYS A C 1
ATOM 1377 O O . LYS A 1 169 ? 14.640 -1.709 12.792 1.00 98.00 169 LYS A O 1
ATOM 1382 N N . ALA A 1 170 ? 13.399 -0.594 11.287 1.00 97.81 170 ALA A N 1
ATOM 1383 C CA . ALA A 1 170 ? 12.320 -0.221 12.197 1.00 97.81 170 ALA A CA 1
ATOM 1384 C C . ALA A 1 170 ? 11.380 -1.394 12.527 1.00 97.81 170 ALA A C 1
ATOM 1386 O O . ALA A 1 170 ? 10.560 -1.272 13.435 1.00 97.81 170 ALA A O 1
ATOM 1387 N N . GLY A 1 171 ? 11.495 -2.525 11.820 1.00 97.56 171 GLY A N 1
ATOM 1388 C CA . GLY A 1 171 ? 10.661 -3.706 12.030 1.00 97.56 171 GLY A CA 1
ATOM 1389 C C . GLY A 1 171 ? 9.228 -3.546 11.523 1.00 97.56 171 GLY A C 1
ATOM 1390 O O . GLY A 1 171 ? 8.360 -4.305 11.945 1.00 97.56 171 GLY A O 1
ATOM 1391 N N . ILE A 1 172 ? 8.969 -2.574 10.639 1.00 97.62 172 ILE A N 1
ATOM 1392 C CA . ILE A 1 172 ? 7.624 -2.318 10.097 1.00 97.62 172 ILE A CA 1
ATOM 1393 C C . ILE A 1 172 ? 7.342 -3.101 8.813 1.00 97.62 172 ILE A C 1
ATOM 1395 O O . ILE A 1 172 ? 6.208 -3.101 8.346 1.00 97.62 172 ILE A O 1
ATOM 1399 N N . ILE A 1 173 ? 8.357 -3.745 8.228 1.00 97.38 173 ILE A N 1
ATOM 1400 C CA . ILE A 1 173 ? 8.225 -4.543 7.007 1.00 97.38 173 ILE A CA 1
ATOM 1401 C C . ILE A 1 173 ? 7.977 -6.009 7.352 1.00 97.38 173 ILE A C 1
ATOM 1403 O O . ILE A 1 173 ? 8.808 -6.677 7.966 1.00 97.38 173 ILE A O 1
ATOM 1407 N N . GLU A 1 174 ? 6.866 -6.530 6.847 1.00 95.81 174 GLU A N 1
ATOM 1408 C CA . GLU A 1 174 ? 6.544 -7.948 6.811 1.00 95.81 174 GLU A CA 1
ATOM 1409 C C . GLU A 1 174 ? 6.507 -8.439 5.360 1.00 95.81 174 GLU A C 1
ATOM 1411 O O . GLU A 1 174 ? 6.072 -7.747 4.438 1.00 95.81 174 GLU A O 1
ATOM 1416 N N . VAL A 1 175 ? 6.970 -9.664 5.146 1.00 93.38 175 VAL A N 1
ATOM 1417 C CA . VAL A 1 175 ? 7.087 -10.257 3.816 1.00 93.38 175 VAL A CA 1
ATOM 1418 C C . VAL A 1 175 ? 6.421 -11.626 3.824 1.00 93.38 175 VAL A C 1
ATOM 1420 O O . VAL A 1 175 ? 6.812 -12.510 4.587 1.00 93.38 175 VAL A O 1
ATOM 1423 N N . ASP A 1 176 ? 5.416 -11.813 2.968 1.00 89.38 176 ASP A N 1
ATOM 1424 C CA . ASP A 1 176 ? 4.686 -13.077 2.870 1.00 89.38 176 ASP A CA 1
ATOM 1425 C C . ASP A 1 176 ? 5.273 -13.983 1.777 1.00 89.38 176 ASP A C 1
ATOM 1427 O O . ASP A 1 176 ? 5.007 -13.820 0.584 1.00 89.38 176 ASP A O 1
ATOM 1431 N N . HIS A 1 177 ? 6.043 -14.990 2.197 1.00 80.81 177 HIS A N 1
ATOM 1432 C CA . HIS A 1 177 ? 6.547 -16.054 1.319 1.00 80.81 177 HIS A CA 1
ATOM 1433 C C . HIS A 1 177 ? 5.590 -17.263 1.209 1.00 80.81 177 HIS A C 1
ATOM 1435 O O . HIS A 1 177 ? 5.849 -18.192 0.433 1.00 80.81 177 HIS A O 1
ATOM 1441 N N . SER A 1 178 ? 4.519 -17.293 2.013 1.00 68.62 178 SER A N 1
ATOM 1442 C CA . SER A 1 178 ? 3.731 -18.491 2.332 1.00 68.62 178 SER A CA 1
ATOM 1443 C C . SER A 1 178 ? 2.633 -18.817 1.320 1.00 68.62 178 SER A C 1
ATOM 1445 O O . SER A 1 178 ? 2.297 -19.994 1.158 1.00 68.62 178 SER A O 1
ATOM 1447 N N . ARG A 1 179 ? 2.127 -17.834 0.563 1.00 57.12 179 ARG A N 1
ATOM 1448 C CA . ARG A 1 179 ? 1.199 -18.086 -0.551 1.00 57.12 179 ARG A CA 1
ATOM 1449 C C . ARG A 1 179 ? 1.934 -18.699 -1.744 1.00 57.12 179 ARG A C 1
ATOM 1451 O O . ARG A 1 179 ? 2.213 -18.069 -2.759 1.00 57.12 179 ARG A O 1
ATOM 1458 N N . ARG A 1 180 ? 2.233 -19.995 -1.637 1.00 49.34 180 ARG A N 1
ATOM 1459 C CA . ARG A 1 180 ? 2.213 -20.872 -2.810 1.00 49.34 180 ARG A CA 1
ATOM 1460 C C . ARG A 1 180 ? 0.787 -20.802 -3.337 1.00 49.34 180 ARG A C 1
ATOM 1462 O O . ARG A 1 180 ? -0.151 -20.951 -2.557 1.00 49.34 180 ARG A O 1
ATOM 1469 N N . PHE A 1 181 ? 0.636 -20.482 -4.613 1.00 49.25 181 PHE A N 1
ATOM 1470 C CA . PHE A 1 181 ? -0.650 -20.529 -5.284 1.00 49.25 181 PHE A CA 1
ATOM 1471 C C . PHE A 1 181 ? -1.363 -21.816 -4.878 1.00 49.25 181 PHE A C 1
ATOM 1473 O O . PHE A 1 181 ? -0.741 -22.879 -4.795 1.00 49.25 181 PHE A O 1
ATOM 1480 N N . LEU A 1 182 ? -2.663 -21.711 -4.610 1.00 42.25 182 LEU A N 1
ATOM 1481 C CA . LEU A 1 182 ? -3.549 -22.805 -4.961 1.00 42.25 182 LEU A CA 1
ATOM 1482 C C . LEU A 1 182 ? -3.315 -23.010 -6.460 1.00 42.25 182 LEU A C 1
ATOM 1484 O O . LEU A 1 182 ? -3.919 -22.330 -7.280 1.00 42.25 182 LEU A O 1
ATOM 1488 N N . GLU A 1 183 ? -2.327 -23.840 -6.801 1.00 37.53 183 GLU A N 1
ATOM 1489 C CA . GLU A 1 183 ? -2.292 -24.511 -8.085 1.00 37.53 183 GLU A CA 1
ATOM 1490 C C . GLU A 1 183 ? -3.680 -25.108 -8.235 1.00 37.53 183 GLU A C 1
ATOM 1492 O O . GLU A 1 183 ? -4.151 -25.809 -7.331 1.00 37.53 183 GLU A O 1
ATOM 1497 N N . ASP A 1 184 ? -4.350 -24.735 -9.319 1.00 40.56 184 ASP A N 1
ATOM 1498 C CA . ASP A 1 184 ? -5.610 -25.312 -9.740 1.00 40.56 184 ASP A CA 1
ATOM 1499 C C . ASP A 1 184 ? -5.526 -26.837 -9.607 1.00 40.56 184 ASP A C 1
ATOM 1501 O O . ASP A 1 184 ? -5.019 -27.537 -10.485 1.00 40.56 184 ASP A O 1
ATOM 1505 N N . ARG A 1 185 ? -6.046 -27.376 -8.500 1.00 33.00 185 ARG A N 1
ATOM 1506 C CA . ARG A 1 185 ? -6.504 -28.757 -8.471 1.00 33.00 185 ARG A CA 1
ATOM 1507 C C . ARG A 1 185 ? -7.777 -28.777 -9.304 1.00 33.00 185 ARG A C 1
ATOM 1509 O O . ARG A 1 185 ? -8.870 -28.583 -8.774 1.00 33.00 185 ARG A O 1
ATOM 1516 N N . LYS A 1 186 ? -7.593 -28.920 -10.615 1.00 38.19 186 LYS A N 1
ATOM 1517 C CA . LYS A 1 186 ? -8.584 -29.562 -11.477 1.00 38.19 186 LYS A CA 1
ATOM 1518 C C . LYS A 1 186 ? -8.796 -31.003 -11.033 1.00 38.19 186 LYS A C 1
ATOM 1520 O O . LYS A 1 186 ? -7.805 -31.636 -10.602 1.00 38.19 186 LYS A O 1
#

Foldseek 3Di:
DAAEDEDEPPVVPDPLPPCLVVQLVVQVPDDLSYEYEYEPADPVLLPDDLVVLLVVLCSNCVNHQHQEYEYEDEADLSVLVSLLSNLLSHDQSPAEYEYEYEQDDHHQPNLVSSLVSQVVCVVVVSYQAYEYEYDPPPPPVPPDPPPPPPDRPPCVQVVSCVSNVNCVVVVRYDYDPPPPDPPPPD